Protein AF-A0A1B8TQS5-F1 (afdb_monomer)

Secondary structure (DSSP, 8-state):
--HHHHHHHHHHHHHHHHHHHHHHHHHHHHTS-GGGSEEEE------HHHHT-SEEEEEEES--BSTTHHHHTT-----SHHHHHHHIIIIITSGGGTT--HHHHHHHHHHHHHHHH-SS-EEEEEEESSSEEESSSSPPPHHHHHHHHHH---HHHHHHHH--SEEEEET-GGGHHHHHHHHS-EEEEEPTTS-TTT-EEEEETTS--EEEE--HHHHTTS-HHHHHHHHHHHHHHHHTT-

Mean predicted aligned error: 3.32 Å

Organism: NCBI:txid1774273

Nearest PDB structures (foldseek):
  6iod-assembly2_B  TM=5.566E-01  e=2.937E-04  Mycolicibacterium smegmatis MC2 155
  4nb2-assembly1_B  TM=4.657E-01  e=1.019E+00  Staphylococcus aureus subsp. aureus N315
  5dmh-assembly1_A  TM=3.198E-01  e=4.402E-01  Cupriavidus necator H16
  4kw2-assembly1_A  TM=5.181E-01  e=4.840E+00  Parabacteroides distasonis ATCC 8503
  1v7l-assembly1_B  TM=2.584E-01  e=2.503E+00  Pyrococcus horikoshii OT3

Sequence (242 aa):
MNIQKTNLSLLELYKNKYSKLADLLTEKNKSLEHSDKATNPLLLKIDEKYANADFKIMIFGQETNYWYSEENKGEFHGKVEPIFNLYEDFFLSNDCYSYGGQFWNGISRFVELAEQEIDGKVGLVWNNVIKVGKCGKGAPFASIQEIQFEHFNVIQKEIEILKPDLLVFFSGPNYDGHIKKSFKKLGRKSINGFSERQLCEMELSNLAPAFRTYHPNYLWRNDINKFLEPIIEKIKTLHNNV

Radius of gyration: 17.34 Å; Cα contacts (8 Å, |Δi|>4): 439; chains: 1; bounding box: 43×35×45 Å

Structure (mmCIF, N/CA/C/O backbone):
data_AF-A0A1B8TQS5-F1
#
_entry.id   AF-A0A1B8TQS5-F1
#
loop_
_atom_site.group_PDB
_atom_site.id
_atom_site.type_symbol
_atom_site.label_atom_id
_atom_site.label_alt_id
_atom_site.label_comp_id
_atom_site.label_asym_id
_atom_site.label_entity_id
_atom_site.label_seq_id
_atom_site.pdbx_PDB_ins_code
_atom_site.Cartn_x
_atom_site.Cartn_y
_atom_site.Cartn_z
_atom_site.occupancy
_atom_site.B_iso_or_equiv
_atom_site.auth_seq_id
_atom_site.auth_comp_id
_atom_site.auth_asym_id
_atom_site.auth_atom_id
_atom_site.pdbx_PDB_model_num
ATOM 1 N N . MET A 1 1 ? -19.173 -10.491 0.866 1.00 94.25 1 MET A N 1
ATOM 2 C CA . MET A 1 1 ? -18.866 -9.970 -0.496 1.00 94.25 1 MET A CA 1
ATOM 3 C C . MET A 1 1 ? -18.766 -11.166 -1.451 1.00 94.25 1 MET A C 1
ATOM 5 O O . MET A 1 1 ? -18.356 -12.216 -0.987 1.00 94.25 1 MET A O 1
ATOM 9 N N . ASN A 1 2 ? -19.143 -11.083 -2.737 1.00 97.31 2 ASN A N 1
ATOM 10 C CA . ASN A 1 2 ? -18.974 -12.226 -3.659 1.00 97.31 2 ASN A CA 1
ATOM 11 C C . ASN A 1 2 ? -17.544 -12.250 -4.233 1.00 97.31 2 ASN A C 1
ATOM 13 O O . ASN A 1 2 ? -17.199 -11.383 -5.031 1.00 97.31 2 ASN A O 1
ATOM 17 N N . ILE A 1 3 ? -16.739 -13.243 -3.840 1.00 97.44 3 ILE A N 1
ATOM 18 C CA . ILE A 1 3 ? -15.301 -13.333 -4.164 1.00 97.44 3 ILE A CA 1
ATOM 19 C C . ILE A 1 3 ? -15.052 -13.384 -5.671 1.00 97.44 3 ILE A C 1
ATOM 21 O O . ILE A 1 3 ? -14.249 -12.609 -6.183 1.00 97.44 3 ILE A O 1
ATOM 25 N N . GLN A 1 4 ? -15.754 -14.267 -6.389 1.00 97.25 4 GLN A N 1
ATOM 26 C CA . GLN A 1 4 ? -15.562 -14.447 -7.831 1.00 97.25 4 GLN A CA 1
ATOM 27 C C . GLN A 1 4 ? -15.854 -13.148 -8.582 1.00 97.25 4 GLN A C 1
ATOM 29 O O . GLN A 1 4 ? -15.025 -12.684 -9.359 1.00 97.25 4 GLN A O 1
ATOM 34 N N . LYS A 1 5 ? -16.994 -12.513 -8.290 1.00 98.19 5 LYS A N 1
ATOM 35 C CA . LYS A 1 5 ? -17.375 -11.239 -8.903 1.00 98.19 5 LYS A CA 1
ATOM 36 C C . LYS A 1 5 ? -16.369 -10.131 -8.584 1.00 98.19 5 LYS A C 1
ATOM 38 O O . LYS A 1 5 ? -15.983 -9.399 -9.488 1.00 98.19 5 LYS A O 1
ATOM 43 N N . THR A 1 6 ? -15.927 -10.018 -7.331 1.00 98.44 6 THR A N 1
ATOM 44 C CA . THR A 1 6 ? -14.962 -8.986 -6.924 1.00 98.44 6 THR A CA 1
ATOM 45 C C . THR A 1 6 ? -13.602 -9.179 -7.590 1.00 98.44 6 THR A C 1
ATOM 47 O O . THR A 1 6 ? -13.071 -8.230 -8.166 1.00 98.44 6 THR A O 1
ATOM 50 N N . ASN A 1 7 ? -13.050 -10.396 -7.569 1.00 98.50 7 ASN A N 1
ATOM 51 C CA . ASN A 1 7 ? -11.764 -10.688 -8.204 1.00 98.50 7 ASN A CA 1
ATOM 52 C C . ASN A 1 7 ? -11.829 -10.511 -9.730 1.00 98.50 7 ASN A C 1
ATOM 54 O O . ASN A 1 7 ? -10.864 -10.031 -10.319 1.00 98.50 7 ASN A O 1
ATOM 58 N N . LEU A 1 8 ? -12.971 -10.807 -10.366 1.00 98.38 8 LEU A N 1
ATOM 59 C CA . LEU A 1 8 ? -13.196 -10.479 -11.778 1.00 98.38 8 LEU A CA 1
ATOM 60 C C . LEU A 1 8 ? -13.185 -8.963 -12.018 1.00 98.38 8 LEU A C 1
ATOM 62 O O . LEU A 1 8 ? -12.494 -8.510 -12.924 1.00 98.38 8 LEU A O 1
ATOM 66 N N . SER A 1 9 ? -13.863 -8.169 -11.182 1.00 98.56 9 SER A N 1
ATOM 67 C CA . SER A 1 9 ? -13.842 -6.702 -11.300 1.00 98.56 9 SER A CA 1
ATOM 68 C C . SER A 1 9 ? -12.439 -6.107 -11.122 1.00 98.56 9 SER A C 1
ATOM 70 O O . SER A 1 9 ? -12.074 -5.180 -11.845 1.00 98.56 9 SER A O 1
ATOM 72 N N . LEU A 1 10 ? -11.631 -6.641 -10.198 1.00 98.56 10 LEU A N 1
ATOM 73 C CA . LEU A 1 10 ? -10.225 -6.242 -10.043 1.00 98.56 10 LEU A CA 1
ATOM 74 C C . LEU A 1 10 ? -9.406 -6.605 -11.285 1.00 98.56 10 LEU A C 1
ATOM 76 O O . LEU A 1 10 ? -8.696 -5.761 -11.829 1.00 98.56 10 LEU A O 1
ATOM 80 N N . LEU A 1 11 ? -9.542 -7.836 -11.778 1.00 98.38 11 LEU A N 1
ATOM 81 C CA . LEU A 1 11 ? -8.821 -8.290 -12.962 1.00 98.38 11 LEU A CA 1
ATOM 82 C C . LEU A 1 11 ? -9.174 -7.457 -14.204 1.00 98.38 11 LEU A C 1
ATOM 84 O O . LEU A 1 11 ? -8.281 -7.065 -14.955 1.00 98.38 11 LEU A O 1
ATOM 88 N N . GLU A 1 12 ? -10.454 -7.147 -14.411 1.00 98.31 12 GLU A N 1
ATOM 89 C CA . GLU A 1 12 ? -10.921 -6.286 -15.503 1.00 98.31 12 GLU A CA 1
ATOM 90 C C . GLU A 1 12 ? -10.377 -4.857 -15.386 1.00 98.31 12 GLU A C 1
ATOM 92 O O . GLU A 1 12 ? -9.895 -4.304 -16.381 1.00 98.31 12 GLU A O 1
ATOM 97 N N . LEU A 1 13 ? -10.381 -4.279 -14.176 1.00 98.19 13 LEU A N 1
ATOM 98 C CA . LEU A 1 13 ? -9.764 -2.980 -13.896 1.00 98.19 13 LEU A CA 1
ATOM 99 C C . LEU A 1 13 ? -8.291 -2.970 -14.327 1.00 98.19 13 LEU A C 1
ATOM 101 O O . LEU A 1 13 ? -7.854 -2.041 -15.011 1.00 98.19 13 LEU A O 1
ATOM 105 N N . TYR A 1 14 ? -7.534 -4.006 -13.959 1.00 97.94 14 TYR A N 1
ATOM 106 C CA . TYR A 1 14 ? -6.119 -4.103 -14.305 1.00 97.94 14 TYR A CA 1
ATOM 107 C C . TYR A 1 14 ? -5.911 -4.287 -15.802 1.00 97.94 14 TYR A C 1
ATOM 109 O O . TYR A 1 14 ? -5.153 -3.519 -16.395 1.00 97.94 14 TYR A O 1
ATOM 117 N N . LYS A 1 15 ? -6.631 -5.220 -16.437 1.00 96.88 15 LYS A N 1
ATOM 118 C CA . LYS A 1 15 ? -6.563 -5.458 -17.888 1.00 96.88 15 LYS A CA 1
ATOM 119 C C . LYS A 1 15 ? -6.832 -4.193 -18.698 1.00 96.88 15 LYS A C 1
ATOM 121 O O . LYS A 1 15 ? -6.097 -3.915 -19.642 1.00 96.88 15 LYS A O 1
ATOM 126 N N . ASN A 1 16 ? -7.822 -3.392 -18.296 1.00 96.06 16 ASN A N 1
ATOM 127 C CA . ASN A 1 16 ? -8.160 -2.136 -18.969 1.00 96.06 16 ASN A CA 1
ATOM 128 C C . ASN A 1 16 ? -6.992 -1.132 -18.992 1.00 96.06 16 ASN A C 1
ATOM 130 O O . ASN A 1 16 ? -6.840 -0.379 -19.952 1.00 96.06 16 ASN A O 1
ATOM 134 N N . LYS A 1 17 ? -6.164 -1.118 -17.943 1.00 94.19 17 LYS A N 1
ATOM 135 C CA . LYS A 1 17 ? -5.043 -0.177 -17.795 1.00 94.19 17 LYS A CA 1
ATOM 136 C C . LYS A 1 17 ? -3.698 -0.749 -18.243 1.00 94.19 17 LYS A C 1
ATOM 138 O O . LYS A 1 17 ? -2.763 0.012 -18.485 1.00 94.19 17 LYS A O 1
ATOM 143 N N . TYR A 1 18 ? -3.588 -2.070 -18.369 1.00 92.75 18 TYR A N 1
ATOM 144 C CA . TYR A 1 18 ? -2.295 -2.735 -18.501 1.00 92.75 18 TYR A CA 1
ATOM 145 C C . TYR A 1 18 ? -1.610 -2.531 -19.848 1.00 92.75 18 TYR A C 1
ATOM 147 O O . TYR A 1 18 ? -0.394 -2.414 -19.873 1.00 92.75 18 TYR A O 1
ATOM 155 N N . SER A 1 19 ? -2.355 -2.471 -20.958 1.00 90.50 19 SER A N 1
ATOM 156 C CA . SER A 1 19 ? -1.745 -2.406 -22.298 1.00 90.50 19 SER A CA 1
ATOM 157 C C . SER A 1 19 ? -0.809 -1.202 -22.441 1.00 90.50 19 SER A C 1
ATOM 159 O O . SER A 1 19 ? 0.360 -1.373 -22.775 1.00 90.50 19 SER A O 1
ATOM 161 N N . LYS A 1 20 ? -1.275 0.004 -22.087 1.00 93.38 20 LYS A N 1
ATOM 162 C CA . LYS A 1 20 ? -0.440 1.209 -22.177 1.00 93.38 20 LYS A CA 1
ATOM 163 C C . LYS A 1 20 ? 0.713 1.199 -21.172 1.00 93.38 20 LYS A C 1
ATOM 165 O O . LYS A 1 20 ? 1.806 1.652 -21.501 1.00 93.38 20 LYS A O 1
ATOM 170 N N . LEU A 1 21 ? 0.469 0.691 -19.961 1.00 96.06 21 LEU A N 1
ATOM 171 C CA . LEU A 1 21 ? 1.511 0.523 -18.948 1.00 96.06 21 LEU A CA 1
ATOM 172 C C . LEU A 1 21 ? 2.626 -0.396 -19.464 1.00 96.06 21 LEU A C 1
ATOM 174 O O . LEU A 1 21 ? 3.801 -0.082 -19.290 1.00 96.06 21 LEU A O 1
ATOM 178 N N . ALA A 1 22 ? 2.248 -1.502 -20.106 1.00 95.12 22 ALA A N 1
ATOM 179 C CA . ALA A 1 22 ? 3.179 -2.511 -20.568 1.00 95.12 22 ALA A CA 1
ATOM 180 C C . ALA A 1 22 ? 4.127 -1.966 -21.632 1.00 95.12 22 ALA A C 1
ATOM 182 O O . ALA A 1 22 ? 5.338 -2.069 -21.460 1.00 95.12 22 ALA A O 1
ATOM 183 N N . ASP A 1 23 ? 3.595 -1.294 -22.654 1.00 95.56 23 ASP A N 1
ATOM 184 C CA . ASP A 1 23 ? 4.413 -0.688 -23.708 1.00 95.56 23 ASP A CA 1
ATOM 185 C C . ASP A 1 23 ? 5.459 0.280 -23.129 1.00 95.56 23 ASP A C 1
ATOM 187 O O . ASP A 1 23 ? 6.637 0.241 -23.490 1.00 95.56 23 ASP A O 1
ATOM 191 N N . LEU A 1 24 ? 5.032 1.136 -22.195 1.00 97.75 24 LEU A N 1
ATOM 192 C CA . LEU A 1 24 ? 5.881 2.173 -21.613 1.00 97.75 24 LEU A CA 1
ATOM 193 C C . LEU A 1 24 ? 6.954 1.606 -20.683 1.00 97.75 24 LEU A C 1
ATOM 195 O O . LEU A 1 24 ? 8.102 2.039 -20.760 1.00 97.75 24 LEU A O 1
ATOM 199 N N . LEU A 1 25 ? 6.610 0.652 -19.812 1.00 97.62 25 LEU A N 1
ATOM 200 C CA . LEU A 1 25 ? 7.579 0.050 -18.891 1.00 97.62 25 LEU A CA 1
ATOM 201 C C . LEU A 1 25 ? 8.547 -0.890 -19.610 1.00 97.62 25 LEU A C 1
ATOM 203 O O . LEU A 1 25 ? 9.734 -0.892 -19.286 1.00 97.62 25 LEU A O 1
ATOM 207 N N . THR A 1 26 ? 8.075 -1.647 -20.605 1.00 96.56 26 THR A N 1
ATOM 208 C CA . THR A 1 26 ? 8.944 -2.491 -21.432 1.00 96.56 26 THR A CA 1
ATOM 209 C C . THR A 1 26 ? 9.965 -1.651 -22.181 1.00 96.56 26 THR A C 1
ATOM 211 O O . THR A 1 26 ? 11.137 -2.015 -22.198 1.00 96.56 26 THR A O 1
ATOM 214 N N . GLU A 1 27 ? 9.558 -0.523 -22.770 1.00 97.25 27 GLU A N 1
ATOM 215 C CA . GLU A 1 27 ? 10.517 0.393 -23.383 1.00 97.25 27 GLU A CA 1
ATOM 216 C C . GLU A 1 27 ? 11.450 0.990 -22.322 1.00 97.25 27 GLU A C 1
ATOM 218 O O . GLU A 1 27 ? 12.662 0.816 -22.404 1.00 97.25 27 GLU A O 1
ATOM 223 N N . LYS A 1 28 ? 10.905 1.557 -21.239 1.00 97.25 28 LYS A N 1
ATOM 224 C CA . LYS A 1 28 ? 11.714 2.162 -20.174 1.00 97.25 28 LYS A CA 1
ATOM 225 C C . LYS A 1 28 ? 12.805 1.229 -19.635 1.00 97.25 28 LYS A C 1
ATOM 227 O O . LYS A 1 28 ? 13.915 1.685 -19.381 1.00 97.25 28 LYS A O 1
ATOM 232 N N . ASN A 1 29 ? 12.517 -0.061 -19.483 1.00 97.50 29 ASN A N 1
ATOM 233 C CA . ASN A 1 29 ? 13.470 -1.038 -18.963 1.00 97.50 29 ASN A CA 1
ATOM 234 C C . ASN A 1 29 ? 14.648 -1.332 -19.902 1.00 97.50 29 ASN A C 1
ATOM 236 O O . ASN A 1 29 ? 15.687 -1.775 -19.415 1.00 97.50 29 ASN A O 1
ATOM 240 N N . LYS A 1 30 ? 14.547 -1.070 -21.213 1.00 96.94 30 LYS A N 1
ATOM 241 C CA . LYS A 1 30 ? 15.662 -1.292 -22.155 1.00 96.94 30 LYS A CA 1
ATOM 242 C C . LYS A 1 30 ? 16.848 -0.370 -21.891 1.00 96.94 30 LYS A C 1
ATOM 244 O O . LYS A 1 30 ? 17.974 -0.731 -22.214 1.00 96.94 30 LYS A O 1
ATOM 249 N N . SER A 1 31 ? 16.599 0.807 -21.316 1.00 96.00 31 SER A N 1
ATOM 250 C CA . SER A 1 31 ? 17.630 1.810 -21.042 1.00 96.00 31 SER A CA 1
ATOM 251 C C . SER A 1 31 ? 18.178 1.755 -19.612 1.00 96.00 31 SER A C 1
ATOM 253 O O . SER A 1 31 ? 18.863 2.692 -19.205 1.00 96.00 31 SER A O 1
ATOM 255 N N . LEU A 1 32 ? 17.795 0.758 -18.808 1.00 97.00 32 LEU A N 1
ATOM 256 C CA . LEU A 1 32 ? 18.096 0.708 -17.377 1.00 97.00 32 LEU A CA 1
ATOM 257 C C . LEU A 1 32 ? 18.908 -0.533 -17.019 1.00 97.00 32 LEU A C 1
ATOM 259 O O . LEU A 1 32 ? 18.634 -1.638 -17.494 1.00 97.00 32 LEU A O 1
ATOM 263 N N . GLU A 1 33 ? 19.849 -0.347 -16.097 1.00 96.62 33 GLU A N 1
ATOM 264 C CA . GLU A 1 33 ? 20.488 -1.452 -15.394 1.00 96.62 33 GLU A CA 1
ATOM 265 C C . GLU A 1 33 ? 19.444 -2.266 -14.637 1.00 96.62 33 GLU A C 1
ATOM 267 O O . GLU A 1 33 ? 18.462 -1.714 -14.132 1.00 96.62 33 GLU A O 1
ATOM 272 N N . HIS A 1 34 ? 19.665 -3.580 -14.529 1.00 95.62 34 HIS A N 1
ATOM 273 C CA . HIS A 1 34 ? 18.670 -4.486 -13.954 1.00 95.62 34 HIS A CA 1
ATOM 274 C C . HIS A 1 34 ? 18.175 -4.003 -12.587 1.00 95.62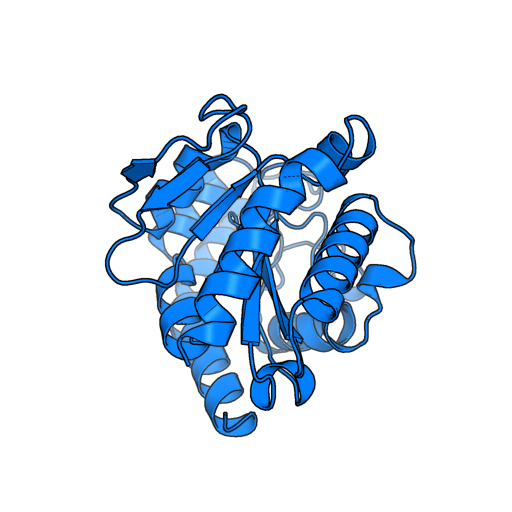 34 HIS A C 1
ATOM 276 O O . HIS A 1 34 ? 16.969 -3.966 -12.385 1.00 95.62 34 HIS A O 1
ATOM 282 N N . SER A 1 35 ? 19.067 -3.524 -11.710 1.00 96.12 35 SER A N 1
ATOM 283 C CA . SER A 1 35 ? 18.708 -3.059 -10.363 1.00 96.12 35 SER A CA 1
ATOM 284 C C . SER A 1 35 ? 17.706 -1.901 -10.310 1.00 96.12 35 SER A C 1
ATOM 286 O O . SER A 1 35 ? 17.088 -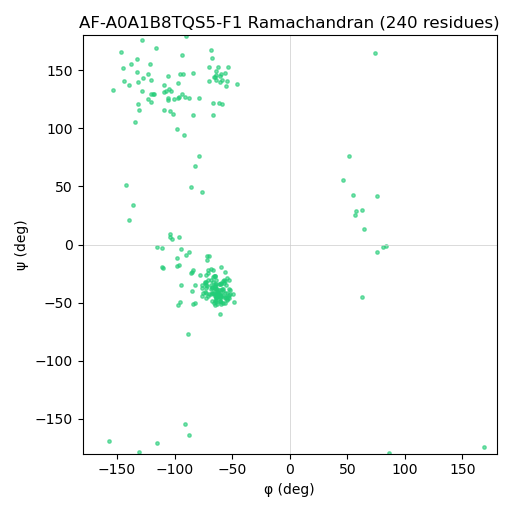1.663 -9.271 1.00 96.12 35 SER A O 1
ATOM 288 N N . ASP A 1 36 ? 17.556 -1.168 -11.412 1.00 96.94 36 ASP A N 1
ATOM 289 C CA . ASP A 1 36 ? 16.675 -0.008 -11.513 1.00 96.94 36 ASP A CA 1
ATOM 290 C C . ASP A 1 36 ? 15.516 -0.195 -12.493 1.00 96.94 36 ASP A C 1
ATOM 292 O O . ASP A 1 36 ? 14.652 0.682 -12.594 1.00 96.94 36 ASP A O 1
ATOM 296 N N . LYS A 1 37 ? 15.455 -1.344 -13.174 1.00 97.88 37 LYS A N 1
ATOM 297 C CA . LYS A 1 37 ? 14.314 -1.707 -14.011 1.00 97.88 37 LYS A CA 1
ATOM 298 C C . LYS A 1 37 ? 13.035 -1.753 -13.184 1.00 97.88 37 LYS A C 1
ATOM 300 O O . LYS A 1 37 ? 13.033 -2.212 -12.043 1.00 97.88 37 LYS A O 1
ATOM 305 N N . ALA A 1 38 ? 11.945 -1.291 -13.784 1.00 97.62 38 ALA A N 1
ATOM 306 C CA . ALA A 1 38 ? 10.610 -1.376 -13.219 1.00 97.62 38 ALA A CA 1
ATOM 307 C C . ALA A 1 38 ? 10.213 -2.838 -12.992 1.00 97.62 38 ALA A C 1
ATOM 309 O O . ALA A 1 38 ? 10.465 -3.686 -13.857 1.00 97.62 38 ALA A O 1
ATOM 310 N N . THR A 1 39 ? 9.551 -3.101 -11.864 1.00 97.00 39 THR A N 1
ATOM 311 C CA . THR A 1 39 ? 8.937 -4.406 -11.591 1.00 97.00 39 THR A CA 1
ATOM 312 C C . THR A 1 39 ? 7.503 -4.467 -12.087 1.00 97.00 39 THR A C 1
ATOM 314 O O . THR A 1 39 ? 6.934 -3.501 -12.590 1.00 97.00 39 THR A O 1
ATOM 317 N N . ASN A 1 40 ? 6.881 -5.622 -11.896 1.00 96.31 40 ASN A N 1
ATOM 318 C CA . ASN A 1 40 ? 5.448 -5.790 -12.074 1.00 96.31 40 ASN A CA 1
ATOM 319 C C . ASN A 1 40 ? 4.658 -4.936 -11.064 1.00 96.31 40 ASN A C 1
ATOM 321 O O . ASN A 1 40 ? 5.127 -4.760 -9.933 1.00 96.31 40 ASN A O 1
ATOM 325 N N . PRO A 1 41 ? 3.484 -4.395 -11.441 1.00 97.12 41 PRO A N 1
ATOM 326 C CA . PRO A 1 41 ? 2.606 -3.720 -10.497 1.00 97.12 41 PRO A CA 1
ATOM 327 C C . PRO A 1 41 ? 2.054 -4.710 -9.461 1.00 97.12 41 PRO A C 1
ATOM 329 O O . PRO A 1 41 ? 1.714 -5.840 -9.799 1.00 97.12 41 PRO A O 1
ATOM 332 N N . LEU A 1 42 ? 1.891 -4.276 -8.212 1.00 98.00 42 LEU A N 1
ATOM 333 C CA . LEU A 1 42 ? 1.147 -5.028 -7.201 1.00 98.00 42 LEU A CA 1
ATOM 334 C C . LEU A 1 42 ? -0.336 -5.078 -7.596 1.00 98.00 42 LEU A C 1
ATOM 336 O O . LEU A 1 42 ? -1.010 -4.050 -7.552 1.00 98.00 42 LEU A O 1
ATOM 340 N N . LEU A 1 43 ? -0.856 -6.244 -7.968 1.00 98.19 43 LEU A N 1
ATOM 341 C CA . LEU A 1 43 ? -2.265 -6.446 -8.327 1.00 98.19 43 LEU A CA 1
ATOM 342 C C . LEU A 1 43 ? -2.971 -7.172 -7.182 1.00 98.19 43 LEU A C 1
ATOM 344 O O . LEU A 1 43 ? -2.415 -8.121 -6.654 1.00 98.19 43 LEU A O 1
ATOM 348 N N . LEU A 1 44 ? -4.152 -6.717 -6.769 1.00 98.44 44 LEU A N 1
ATOM 349 C CA . LEU A 1 44 ? -4.817 -7.220 -5.565 1.00 98.44 44 LEU A CA 1
ATOM 350 C C . LEU A 1 44 ? -5.774 -8.363 -5.880 1.00 98.44 44 LEU A C 1
ATOM 352 O O . LEU A 1 44 ? -6.463 -8.330 -6.896 1.00 98.44 44 LEU A O 1
ATOM 356 N N . LYS A 1 45 ? -5.902 -9.300 -4.944 1.00 97.94 45 LYS A N 1
ATOM 357 C CA . LYS A 1 45 ? -6.920 -10.353 -4.942 1.00 97.94 45 LYS A CA 1
ATOM 358 C C . LYS A 1 45 ? -7.466 -10.514 -3.524 1.00 97.94 45 LYS A C 1
ATOM 360 O O . LYS A 1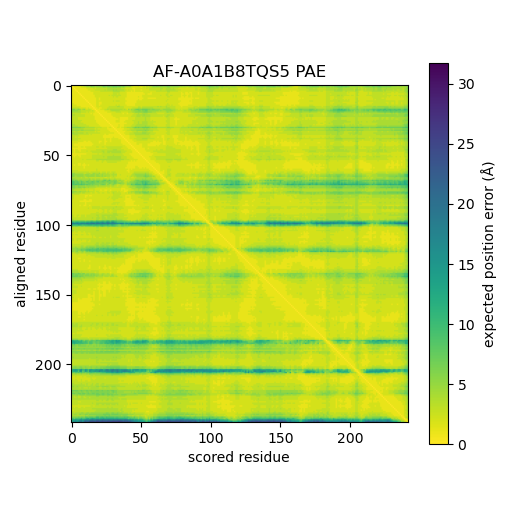 45 ? -6.786 -10.164 -2.563 1.00 97.94 45 LYS A O 1
ATOM 365 N N . ILE A 1 46 ? -8.685 -11.023 -3.387 1.00 98.38 46 ILE A N 1
ATOM 366 C CA . ILE A 1 46 ? -9.278 -11.333 -2.080 1.00 98.38 46 ILE A CA 1
ATOM 367 C C . ILE A 1 46 ? -9.659 -12.805 -1.956 1.00 98.38 46 ILE A C 1
ATOM 369 O O . ILE A 1 46 ? -9.943 -13.470 -2.958 1.00 98.38 46 ILE A O 1
ATOM 373 N N . ASP A 1 47 ? -9.716 -13.268 -0.711 1.00 97.44 47 ASP A N 1
ATOM 374 C CA . ASP A 1 47 ? -10.161 -14.593 -0.295 1.00 97.44 47 ASP A CA 1
ATOM 375 C C . ASP A 1 47 ? -11.439 -14.516 0.568 1.00 97.44 47 ASP A C 1
ATOM 377 O O . ASP A 1 47 ? -12.085 -13.469 0.704 1.00 97.44 47 ASP A O 1
ATOM 381 N N . GLU A 1 48 ? -11.815 -15.649 1.164 1.00 97.12 48 GLU A N 1
ATOM 382 C CA . GLU A 1 48 ? -12.949 -15.738 2.084 1.00 97.12 48 GLU A CA 1
ATOM 383 C C . GLU A 1 48 ? -12.760 -14.922 3.361 1.00 97.12 48 GLU A C 1
ATOM 385 O O . GLU A 1 48 ? -13.747 -14.374 3.860 1.00 97.12 48 GLU A O 1
ATOM 390 N N . LYS A 1 49 ? -11.527 -14.799 3.875 1.00 96.69 49 LYS A N 1
ATOM 391 C CA . LYS A 1 49 ? -11.252 -14.037 5.100 1.00 96.69 49 LYS A CA 1
ATOM 392 C C . LYS A 1 49 ? -11.651 -12.582 4.909 1.00 96.69 49 LYS A C 1
ATOM 394 O O . LYS A 1 49 ? -12.411 -12.055 5.712 1.00 96.69 49 LYS A O 1
ATOM 399 N N . TYR A 1 50 ? -11.228 -11.954 3.810 1.00 98.19 50 TYR A N 1
ATOM 400 C CA . TYR A 1 50 ? -11.627 -10.575 3.518 1.00 98.19 50 TYR A CA 1
ATOM 401 C C . TYR A 1 50 ? -13.110 -10.461 3.144 1.00 98.19 50 TYR A C 1
ATOM 403 O O . TYR A 1 50 ? -13.812 -9.548 3.585 1.00 98.19 50 TYR A O 1
ATOM 411 N N . ALA A 1 51 ? -13.619 -11.385 2.324 1.00 98.00 51 ALA A N 1
ATOM 412 C CA . ALA A 1 51 ? -14.980 -11.294 1.805 1.00 98.00 51 ALA A CA 1
ATOM 413 C C . ALA A 1 51 ? -16.065 -11.438 2.883 1.00 98.00 51 ALA A C 1
ATOM 415 O O . ALA A 1 51 ? -17.130 -10.816 2.744 1.00 98.00 51 ALA A O 1
ATOM 416 N N . ASN A 1 52 ? -15.785 -12.238 3.914 1.00 97.25 52 ASN A N 1
ATOM 417 C CA . ASN A 1 52 ? -16.685 -12.553 5.022 1.00 97.25 52 ASN A CA 1
ATOM 418 C C . ASN A 1 52 ? -16.334 -11.803 6.316 1.00 97.25 52 ASN A C 1
ATOM 420 O O . ASN A 1 52 ? -16.938 -12.090 7.343 1.00 97.25 52 ASN A O 1
ATOM 424 N N . ALA A 1 53 ? -15.368 -10.881 6.281 1.00 97.19 53 ALA A N 1
ATOM 425 C CA . ALA A 1 53 ? -15.004 -10.079 7.441 1.00 97.19 53 ALA A CA 1
ATOM 426 C C . ALA A 1 53 ? -16.086 -9.065 7.816 1.00 97.19 53 ALA A C 1
ATOM 428 O O . ALA A 1 53 ? -16.648 -8.385 6.942 1.00 97.19 53 ALA A O 1
ATOM 429 N N . ASP A 1 54 ? -16.278 -8.924 9.125 1.00 95.50 54 ASP A N 1
ATOM 430 C CA . ASP A 1 54 ? -17.145 -7.932 9.757 1.00 95.50 54 ASP A CA 1
ATOM 431 C C . ASP A 1 54 ? -16.513 -6.538 9.691 1.00 95.50 54 ASP A C 1
ATOM 433 O O . ASP A 1 54 ? -17.216 -5.551 9.494 1.00 95.50 54 ASP A O 1
ATOM 437 N N . PHE A 1 55 ? -15.178 -6.468 9.750 1.00 97.25 55 PHE A N 1
ATOM 438 C CA . PHE A 1 55 ? -14.418 -5.230 9.591 1.00 97.25 55 PHE A CA 1
ATOM 439 C C . PHE A 1 55 ? -13.264 -5.412 8.600 1.00 97.25 55 PHE A C 1
ATOM 441 O O . PHE A 1 55 ? -12.383 -6.255 8.786 1.00 97.25 55 PHE A O 1
ATOM 448 N N . LYS A 1 56 ? -13.252 -4.627 7.523 1.00 98.06 56 LYS A N 1
ATOM 449 C CA . LYS A 1 56 ? -12.292 -4.736 6.418 1.00 98.06 56 LYS A CA 1
ATOM 450 C C . LYS A 1 56 ? -11.272 -3.614 6.470 1.00 98.06 56 LYS A C 1
ATOM 452 O O . LYS A 1 56 ? -11.612 -2.436 6.411 1.00 98.06 56 LYS A O 1
ATOM 457 N N . ILE A 1 57 ? -9.997 -3.971 6.467 1.00 98.50 57 ILE A N 1
ATOM 458 C CA . ILE A 1 57 ? -8.891 -3.021 6.515 1.00 98.50 57 ILE A CA 1
ATOM 459 C C . ILE A 1 57 ? -8.058 -3.158 5.245 1.00 98.50 57 ILE A C 1
ATOM 461 O O . ILE A 1 57 ? -7.641 -4.255 4.869 1.00 98.50 57 ILE A O 1
ATOM 465 N N . MET A 1 58 ? -7.789 -2.032 4.585 1.00 98.75 58 MET A N 1
ATOM 466 C CA . MET A 1 58 ? -6.782 -1.956 3.531 1.00 98.75 58 MET A CA 1
ATOM 467 C C . MET A 1 58 ? -5.536 -1.264 4.072 1.00 98.75 58 MET A C 1
ATOM 469 O O . MET A 1 58 ? -5.558 -0.075 4.400 1.00 98.75 58 MET A O 1
ATOM 473 N N . ILE A 1 59 ? -4.438 -2.008 4.147 1.00 98.69 59 ILE A N 1
ATOM 474 C CA . ILE A 1 59 ? -3.144 -1.469 4.564 1.00 98.69 59 ILE A CA 1
ATOM 475 C C . ILE A 1 59 ? -2.311 -1.084 3.346 1.00 98.69 59 ILE A C 1
ATOM 477 O O . ILE A 1 59 ? -2.369 -1.743 2.310 1.00 98.69 59 ILE A O 1
ATOM 481 N N . PHE A 1 60 ? -1.501 -0.040 3.478 1.00 98.69 60 PHE A N 1
ATOM 482 C CA . PHE A 1 60 ? -0.581 0.408 2.441 1.00 98.69 60 PHE A CA 1
ATOM 483 C C . PHE A 1 60 ? 0.858 0.381 2.940 1.00 98.69 60 PHE A C 1
ATOM 485 O O . PHE A 1 60 ? 1.191 1.053 3.918 1.00 98.69 60 PHE A O 1
ATOM 492 N N . GLY A 1 61 ? 1.716 -0.354 2.236 1.00 97.75 61 GLY A N 1
ATOM 493 C CA . GLY A 1 61 ? 3.162 -0.171 2.292 1.00 97.75 61 GLY A CA 1
ATOM 494 C C . GLY A 1 61 ? 3.642 0.889 1.292 1.00 97.75 61 GLY A C 1
ATOM 495 O O . GLY A 1 61 ? 2.868 1.702 0.778 1.00 97.75 61 GLY A O 1
ATOM 496 N N . GLN A 1 62 ? 4.945 0.887 1.028 1.00 97.44 62 GLN A N 1
ATOM 497 C CA . GLN A 1 62 ? 5.611 1.856 0.154 1.00 97.44 62 GLN A CA 1
ATOM 498 C C . GLN A 1 62 ? 5.611 1.394 -1.312 1.00 97.44 62 GLN A C 1
ATOM 500 O O . GLN A 1 62 ? 4.776 1.847 -2.098 1.00 97.44 62 GLN A O 1
ATOM 505 N N . GLU A 1 63 ? 6.493 0.454 -1.644 1.00 96.81 63 GLU A N 1
ATOM 506 C CA . GLU A 1 63 ? 6.613 -0.234 -2.929 1.00 96.81 63 GLU A CA 1
ATOM 507 C C . GLU A 1 63 ? 7.089 -1.674 -2.706 1.00 96.81 63 GLU A C 1
ATOM 509 O O . GLU A 1 63 ? 7.591 -2.028 -1.637 1.00 96.81 63 GLU A O 1
ATOM 514 N N . THR A 1 64 ? 6.962 -2.514 -3.730 1.00 93.50 64 THR A N 1
ATOM 515 C CA . THR A 1 64 ? 7.606 -3.831 -3.768 1.00 93.50 64 THR A CA 1
ATOM 516 C C . THR A 1 64 ? 9.050 -3.723 -4.258 1.00 93.50 64 THR A C 1
ATOM 518 O O . THR A 1 64 ? 9.342 -2.940 -5.158 1.00 93.50 64 THR A O 1
ATOM 521 N N . ASN A 1 65 ? 9.930 -4.590 -3.759 1.00 91.75 65 ASN A N 1
ATOM 522 C CA . ASN A 1 65 ? 11.263 -4.804 -4.326 1.00 91.75 65 ASN A CA 1
ATOM 523 C C . ASN A 1 65 ? 11.263 -6.170 -5.026 1.00 91.75 65 ASN A C 1
ATOM 525 O O . ASN A 1 65 ? 10.829 -7.141 -4.412 1.00 91.75 65 ASN A O 1
ATOM 529 N N . TYR A 1 66 ? 11.753 -6.258 -6.267 1.00 92.00 66 TYR A N 1
ATOM 530 C CA . TYR A 1 66 ? 11.845 -7.527 -7.018 1.00 92.00 66 TYR A CA 1
ATOM 531 C C . TYR A 1 66 ? 10.514 -8.306 -7.157 1.00 92.00 66 TYR A C 1
ATOM 533 O O . TYR A 1 66 ? 10.480 -9.523 -6.997 1.00 92.00 66 TYR A O 1
ATOM 541 N N . TRP A 1 67 ? 9.398 -7.628 -7.447 1.00 94.38 67 TRP A N 1
ATOM 542 C CA . TRP A 1 67 ? 8.084 -8.283 -7.542 1.00 94.38 67 TRP A CA 1
ATOM 543 C C . TRP A 1 67 ? 8.000 -9.257 -8.729 1.00 94.38 67 TRP A C 1
ATOM 545 O O . TRP A 1 67 ? 8.148 -8.820 -9.874 1.00 94.38 67 TRP A O 1
ATOM 555 N N . TYR A 1 68 ? 7.705 -10.536 -8.440 1.00 92.88 68 TYR A N 1
ATOM 556 C CA . TYR A 1 68 ? 7.766 -11.697 -9.354 1.00 92.88 68 TYR A CA 1
ATOM 557 C C . TYR A 1 68 ? 9.195 -12.209 -9.641 1.00 92.88 68 TYR A C 1
ATOM 559 O O . TYR A 1 68 ? 9.562 -12.532 -10.767 1.00 92.88 68 TYR A O 1
ATOM 567 N N . SER A 1 69 ? 10.040 -12.270 -8.607 1.00 87.25 69 SER A N 1
ATOM 568 C CA . SER A 1 69 ? 11.464 -12.626 -8.715 1.00 87.25 69 SER A CA 1
ATOM 569 C C . SER A 1 69 ? 11.755 -14.027 -9.247 1.00 87.25 69 SER A C 1
ATOM 571 O O . SER A 1 69 ? 12.759 -14.198 -9.940 1.00 87.25 69 SER A O 1
ATOM 573 N N . GLU A 1 70 ? 10.913 -15.009 -8.932 1.00 84.56 70 GLU A N 1
ATOM 574 C CA . GLU A 1 70 ? 11.183 -16.424 -9.213 1.00 84.56 70 GLU A CA 1
ATOM 575 C C . GLU A 1 70 ? 11.261 -16.729 -10.710 1.00 84.56 70 GLU A C 1
ATOM 577 O O . GLU A 1 70 ? 12.123 -17.492 -11.142 1.00 84.56 70 GLU A O 1
ATOM 582 N N . GLU A 1 71 ? 10.419 -16.081 -11.517 1.00 84.69 71 GLU A N 1
ATOM 583 C CA . GLU A 1 71 ? 10.364 -16.341 -12.956 1.00 84.69 71 GLU A CA 1
ATOM 584 C C . GLU A 1 71 ? 11.224 -15.382 -13.781 1.00 84.69 71 GLU A C 1
ATOM 586 O O . GLU A 1 71 ? 11.790 -15.776 -14.801 1.00 84.69 71 GLU A O 1
ATOM 591 N N . ASN A 1 72 ? 11.342 -14.116 -13.370 1.00 86.19 72 ASN A N 1
ATOM 592 C CA . ASN A 1 72 ? 11.976 -13.100 -14.213 1.00 86.19 72 ASN A CA 1
ATOM 593 C C . ASN A 1 72 ? 12.889 -12.124 -13.466 1.00 86.19 72 ASN A C 1
ATOM 595 O O . ASN A 1 72 ? 13.167 -11.023 -13.952 1.00 86.19 72 ASN A O 1
ATOM 599 N N . LYS A 1 73 ? 13.364 -12.519 -12.278 1.00 90.56 73 LYS A N 1
ATOM 600 C CA . LYS A 1 73 ? 14.223 -11.687 -11.420 1.00 90.56 73 LYS A CA 1
ATOM 601 C C . LYS A 1 73 ? 13.574 -10.338 -11.068 1.00 90.56 73 LYS A C 1
ATOM 603 O O . LYS A 1 73 ? 14.260 -9.364 -10.779 1.00 90.56 73 LYS A O 1
ATOM 608 N N . GLY A 1 74 ? 12.243 -10.285 -11.090 1.00 90.75 74 GLY A N 1
ATOM 609 C CA . GLY A 1 74 ? 11.438 -9.132 -10.720 1.00 90.75 74 GLY A CA 1
ATOM 610 C C . GLY A 1 74 ? 11.269 -8.116 -11.842 1.00 90.75 74 GLY A C 1
ATOM 611 O O . GLY A 1 74 ? 10.584 -7.119 -11.636 1.00 90.75 74 GLY A O 1
ATOM 612 N N . GLU A 1 75 ? 11.874 -8.334 -13.014 1.00 95.00 75 GLU A N 1
ATOM 613 C CA . GLU A 1 75 ? 11.727 -7.432 -14.155 1.00 95.00 75 GLU A CA 1
ATOM 614 C C . GLU A 1 75 ? 10.262 -7.373 -14.611 1.00 95.00 75 GLU A C 1
ATOM 616 O O . GLU A 1 75 ? 9.474 -8.293 -14.401 1.00 95.00 75 GLU A O 1
ATOM 621 N N . PHE A 1 76 ? 9.836 -6.269 -15.212 1.00 95.69 76 PHE A N 1
ATOM 622 C CA . PHE A 1 76 ? 8.471 -6.161 -15.712 1.00 95.69 76 PHE A CA 1
ATOM 623 C C . PHE A 1 76 ? 8.155 -7.259 -16.756 1.00 95.69 76 PHE A C 1
ATOM 625 O O . PHE A 1 76 ? 8.804 -7.351 -17.796 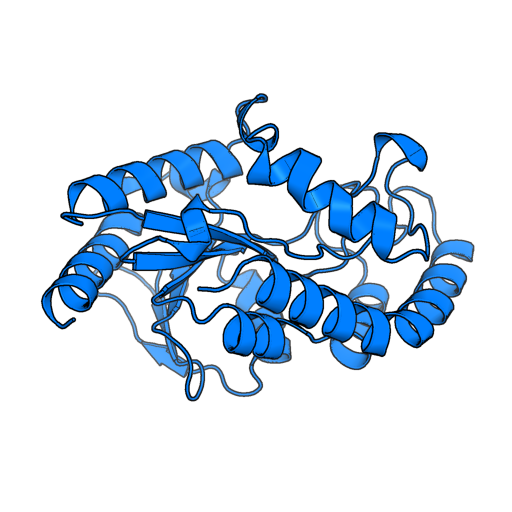1.00 95.69 76 PHE A O 1
ATOM 632 N N . HIS A 1 77 ? 7.145 -8.089 -16.476 1.00 92.56 77 HIS A N 1
ATOM 633 C CA . HIS A 1 77 ? 6.755 -9.265 -17.263 1.00 92.56 77 HIS A CA 1
ATOM 634 C C . HIS A 1 77 ? 5.802 -8.939 -18.422 1.00 92.56 77 HIS A C 1
ATOM 636 O O . HIS A 1 77 ? 5.703 -9.698 -19.383 1.00 92.56 77 HIS A O 1
ATOM 642 N N . GLY A 1 78 ? 5.041 -7.846 -18.329 1.00 90.88 78 GLY A N 1
ATOM 643 C CA . GLY A 1 78 ? 4.087 -7.442 -19.370 1.00 90.88 78 GLY A CA 1
ATOM 644 C C . GLY A 1 78 ? 2.778 -8.235 -19.436 1.00 90.88 78 GLY A C 1
ATOM 645 O O . GLY A 1 78 ? 1.868 -7.814 -20.146 1.00 90.88 78 GLY A O 1
ATOM 646 N N . LYS A 1 79 ? 2.614 -9.315 -18.662 1.00 92.94 79 LYS A N 1
ATOM 647 C CA . LYS A 1 79 ? 1.350 -10.074 -18.572 1.00 92.94 79 LYS A CA 1
ATOM 648 C C . LYS A 1 79 ? 0.625 -9.795 -17.258 1.00 92.94 79 LYS A C 1
ATOM 650 O O . LYS A 1 79 ? 1.278 -9.628 -16.234 1.00 92.94 79 LYS A O 1
ATOM 655 N N . VAL A 1 80 ? -0.708 -9.765 -17.284 1.00 95.69 80 VAL A N 1
ATOM 656 C CA . VAL A 1 80 ? -1.536 -9.454 -16.104 1.00 95.69 80 VAL A CA 1
ATOM 657 C C . VAL A 1 80 ? -1.728 -10.684 -15.230 1.00 95.69 80 VAL A C 1
ATOM 659 O O . VAL A 1 80 ? -1.517 -10.624 -14.027 1.00 95.69 80 VAL A O 1
ATOM 662 N N . GLU A 1 81 ? -2.137 -11.799 -15.830 1.00 95.25 81 GLU A N 1
ATOM 663 C CA . GLU A 1 81 ? -2.631 -12.979 -15.120 1.00 95.25 81 GLU A CA 1
ATOM 664 C C . GLU A 1 81 ? -1.602 -13.597 -14.167 1.00 95.25 81 GLU A C 1
ATOM 666 O O . GLU A 1 81 ? -1.965 -13.839 -13.017 1.00 95.25 81 GLU A O 1
ATOM 671 N N . PRO A 1 82 ? -0.326 -13.790 -14.555 1.00 94.81 82 PRO A N 1
ATOM 672 C CA . PRO A 1 82 ? 0.657 -14.347 -13.629 1.00 94.81 82 PRO A CA 1
ATOM 673 C C . PRO A 1 82 ? 0.925 -13.411 -12.444 1.00 94.81 82 PRO A C 1
ATOM 675 O O . PRO A 1 82 ? 1.057 -13.851 -11.310 1.00 94.81 82 PRO A O 1
ATOM 678 N N . ILE A 1 83 ? 0.902 -12.098 -12.688 1.00 95.81 83 ILE A N 1
ATOM 679 C CA . ILE A 1 83 ? 1.112 -11.078 -11.653 1.00 95.81 83 ILE A CA 1
ATOM 680 C C . ILE A 1 83 ? -0.104 -10.958 -10.729 1.00 95.81 83 ILE A C 1
ATOM 682 O O . ILE A 1 83 ? 0.038 -10.678 -9.542 1.00 95.81 83 ILE A O 1
ATOM 686 N N . PHE A 1 84 ? -1.304 -11.181 -11.260 1.00 96.88 84 PHE A N 1
ATOM 687 C CA . PHE A 1 84 ? -2.534 -11.224 -10.479 1.00 96.88 84 PHE A CA 1
ATOM 688 C C . PHE A 1 84 ? -2.576 -12.452 -9.561 1.00 96.88 84 PHE A C 1
ATOM 690 O O . PHE A 1 84 ? -3.002 -12.340 -8.414 1.00 96.88 84 PHE A O 1
ATOM 697 N N . ASN A 1 85 ? -2.091 -13.602 -10.040 1.00 96.06 85 ASN A N 1
ATOM 698 C CA . ASN A 1 85 ? -2.002 -14.827 -9.243 1.00 96.06 85 ASN A CA 1
ATOM 699 C C . ASN A 1 85 ? -0.892 -14.763 -8.186 1.00 96.06 85 ASN A C 1
ATOM 701 O O . ASN A 1 85 ? -1.108 -15.237 -7.078 1.00 96.06 85 ASN A O 1
ATOM 705 N N . LEU A 1 86 ? 0.217 -14.066 -8.457 1.00 96.06 86 LEU A N 1
ATOM 706 C CA . LEU A 1 86 ? 1.297 -13.866 -7.482 1.00 96.06 86 LEU A CA 1
ATOM 707 C C . LEU A 1 86 ? 0.807 -13.293 -6.139 1.00 96.06 86 LEU A C 1
ATOM 709 O O . LEU A 1 86 ? 1.381 -13.571 -5.090 1.00 96.06 86 LEU A O 1
ATOM 713 N N . TYR A 1 87 ? -0.255 -12.485 -6.144 1.00 97.56 87 TYR A N 1
ATOM 714 C CA . TYR A 1 87 ? -0.824 -11.954 -4.906 1.00 97.56 87 TYR A CA 1
ATOM 715 C C . TYR A 1 87 ? -1.422 -13.045 -4.009 1.00 97.56 87 TYR A C 1
ATOM 717 O O . TYR A 1 87 ? -1.334 -12.959 -2.784 1.00 97.56 87 TYR A O 1
ATOM 725 N N . GLU A 1 88 ? -2.024 -14.070 -4.613 1.00 96.06 88 GLU A N 1
ATOM 726 C CA . GLU A 1 88 ? -2.514 -15.242 -3.892 1.00 96.06 88 GLU A CA 1
ATOM 727 C C . GLU A 1 88 ? -1.352 -16.019 -3.285 1.00 96.06 88 GLU A C 1
ATOM 729 O O . GLU A 1 88 ? -1.348 -16.260 -2.078 1.00 96.06 88 GLU A O 1
ATOM 734 N N . ASP A 1 89 ? -0.345 -16.307 -4.109 1.00 95.00 89 ASP A N 1
ATOM 735 C CA . ASP A 1 89 ? 0.819 -17.102 -3.724 1.00 95.00 89 ASP A CA 1
ATOM 736 C C . ASP A 1 89 ? 1.652 -16.434 -2.630 1.00 95.00 89 ASP A C 1
ATOM 738 O O . ASP A 1 89 ? 2.234 -17.129 -1.804 1.00 95.00 89 ASP A O 1
ATOM 742 N N . PHE A 1 90 ? 1.681 -15.099 -2.587 1.00 95.31 90 PHE A N 1
ATOM 743 C CA . PHE A 1 90 ? 2.481 -14.352 -1.621 1.00 95.31 90 PHE A CA 1
ATOM 744 C C . PHE A 1 90 ? 1.697 -13.890 -0.386 1.00 95.31 90 PHE A C 1
ATOM 746 O O . PHE A 1 90 ? 2.135 -14.102 0.743 1.00 95.31 90 PHE A O 1
ATOM 753 N N . PHE A 1 91 ? 0.560 -13.208 -0.569 1.00 96.94 91 PHE A N 1
ATOM 754 C CA . PHE A 1 91 ? -0.164 -12.578 0.541 1.00 96.94 91 PHE A CA 1
ATOM 755 C C . PHE A 1 91 ? -1.278 -13.475 1.089 1.00 96.94 91 PHE A C 1
ATOM 757 O O . PHE A 1 91 ? -1.336 -13.698 2.296 1.00 96.94 91 PHE A O 1
ATOM 764 N N . LEU A 1 92 ? -2.146 -14.025 0.229 1.00 96.81 92 LEU A N 1
ATOM 765 C CA . LEU A 1 92 ? -3.304 -14.814 0.688 1.00 96.81 92 LEU A CA 1
ATOM 766 C C . LEU A 1 92 ? -2.897 -16.181 1.266 1.00 96.81 92 LEU A C 1
ATOM 768 O O . LEU A 1 92 ? -3.542 -16.678 2.191 1.00 96.81 92 LEU A O 1
ATOM 772 N N . SER A 1 93 ? -1.803 -16.758 0.766 1.00 95.88 93 SER A N 1
ATOM 773 C CA . SER A 1 93 ? -1.177 -17.979 1.292 1.00 95.88 93 SER A CA 1
ATOM 774 C C . SER A 1 93 ? -0.464 -17.782 2.640 1.00 95.88 93 SER A C 1
ATOM 776 O O . SER A 1 93 ? -0.056 -18.763 3.260 1.00 95.88 93 SER A O 1
ATOM 778 N N . ASN A 1 94 ? -0.311 -16.530 3.092 1.00 95.12 94 ASN A N 1
ATOM 779 C CA . ASN A 1 94 ? 0.542 -16.102 4.202 1.00 95.12 94 ASN A CA 1
ATOM 780 C C . ASN A 1 94 ? 2.061 -16.304 4.000 1.00 95.12 94 ASN A C 1
ATOM 782 O O . ASN A 1 94 ? 2.804 -16.153 4.974 1.00 95.12 94 ASN A O 1
ATOM 786 N N . ASP A 1 95 ? 2.558 -16.590 2.789 1.00 94.69 95 ASP A N 1
ATOM 787 C CA . ASP A 1 95 ? 4.009 -16.711 2.553 1.00 94.69 95 ASP A CA 1
ATOM 788 C C . ASP A 1 95 ? 4.772 -15.429 2.927 1.00 94.69 95 ASP A C 1
ATOM 790 O O . ASP A 1 95 ? 5.872 -15.478 3.473 1.00 94.69 95 ASP A O 1
ATOM 794 N N . CYS A 1 96 ? 4.150 -14.260 2.781 1.00 93.25 96 CYS A N 1
ATOM 795 C CA . CYS A 1 96 ? 4.740 -12.995 3.198 1.00 93.25 96 CYS A CA 1
ATOM 796 C C . CYS A 1 96 ? 5.161 -12.953 4.687 1.00 93.25 96 CYS A C 1
ATOM 798 O O . CYS A 1 96 ? 6.054 -12.190 5.061 1.00 93.25 96 CYS A O 1
ATOM 800 N N . TYR A 1 97 ? 4.561 -13.790 5.541 1.00 93.06 97 TYR A N 1
ATOM 801 C CA . TYR A 1 97 ? 4.899 -13.907 6.961 1.00 93.06 97 TYR A CA 1
ATOM 802 C C . TYR A 1 97 ? 5.990 -14.956 7.256 1.00 93.06 97 TYR A C 1
ATOM 804 O O . TYR A 1 97 ? 6.497 -14.991 8.378 1.00 93.06 97 TYR A O 1
ATOM 812 N N . SER A 1 98 ? 6.398 -15.779 6.280 1.00 90.69 98 SER A N 1
ATOM 813 C CA . SER A 1 98 ? 7.319 -16.913 6.483 1.00 90.69 98 SER A CA 1
ATOM 814 C C . SER A 1 98 ? 8.750 -16.489 6.839 1.00 90.69 98 SER A C 1
ATOM 816 O O . SER A 1 98 ? 9.437 -17.168 7.600 1.00 90.69 98 SER A O 1
ATOM 818 N N . TYR A 1 99 ? 9.193 -15.329 6.345 1.00 81.12 99 TYR A N 1
ATOM 819 C CA . TYR A 1 99 ? 10.570 -14.845 6.489 1.00 81.12 99 TYR A CA 1
ATOM 820 C C . TYR A 1 99 ? 10.752 -13.728 7.540 1.00 81.12 99 TYR A C 1
ATOM 822 O O . TYR A 1 99 ? 11.829 -13.135 7.631 1.00 81.12 99 TYR A O 1
ATOM 830 N N . GLY A 1 100 ? 9.723 -13.418 8.344 1.00 73.12 100 GLY A N 1
ATOM 831 C CA . GLY A 1 100 ? 9.839 -12.562 9.540 1.00 73.12 100 GLY A CA 1
ATOM 832 C C . GLY A 1 100 ? 10.265 -11.105 9.292 1.00 73.12 100 GLY A C 1
ATOM 833 O O . GLY A 1 100 ? 10.933 -10.492 10.132 1.00 73.12 100 GLY A O 1
ATOM 834 N N . GLY A 1 101 ? 9.928 -10.533 8.131 1.00 86.94 101 GLY A N 1
ATOM 835 C CA . GLY A 1 101 ? 10.286 -9.156 7.781 1.00 86.94 101 GLY A CA 1
ATOM 836 C C . GLY A 1 101 ? 9.640 -8.110 8.701 1.00 86.94 101 GLY A C 1
ATOM 837 O O . GLY A 1 101 ? 8.468 -8.208 9.046 1.00 86.94 101 GLY A O 1
ATOM 838 N N . GLN A 1 102 ? 10.374 -7.041 9.039 1.00 90.44 102 GLN A N 1
ATOM 839 C CA . GLN A 1 102 ? 9.902 -5.986 9.959 1.00 90.44 102 GLN A CA 1
ATOM 840 C C . GLN A 1 102 ? 8.582 -5.326 9.531 1.00 90.44 102 GLN A C 1
ATOM 842 O O . GLN A 1 102 ? 7.811 -4.897 10.386 1.00 90.44 102 GLN A O 1
ATOM 847 N N . PHE A 1 103 ? 8.317 -5.238 8.220 1.00 94.25 103 PHE A N 1
ATOM 848 C CA . PHE A 1 103 ? 7.017 -4.797 7.710 1.00 94.25 103 PHE A CA 1
ATOM 849 C C . PHE A 1 103 ? 5.911 -5.742 8.190 1.00 94.25 103 PHE A C 1
ATOM 851 O O . PHE A 1 103 ? 5.034 -5.322 8.939 1.00 94.25 103 PHE A O 1
ATOM 858 N N . TRP A 1 104 ? 6.014 -7.025 7.842 1.00 95.25 104 TRP A N 1
ATOM 859 C CA . TRP A 1 104 ? 5.017 -8.045 8.153 1.00 95.25 104 TRP A CA 1
ATOM 860 C C . TRP A 1 104 ? 4.845 -8.290 9.644 1.00 95.25 104 TRP A C 1
ATOM 862 O O . TRP A 1 104 ? 3.709 -8.353 10.089 1.00 95.25 104 TRP A O 1
ATOM 872 N N . ASN A 1 105 ? 5.921 -8.277 10.435 1.00 94.75 105 ASN A N 1
ATOM 873 C CA . ASN A 1 105 ? 5.815 -8.363 11.895 1.00 94.75 105 ASN A CA 1
ATOM 874 C C . ASN A 1 105 ? 4.963 -7.218 12.461 1.00 94.75 105 ASN A C 1
ATOM 876 O O . ASN A 1 105 ? 4.163 -7.414 13.371 1.00 94.75 105 ASN A O 1
ATOM 880 N N . GLY A 1 106 ? 5.123 -6.004 11.922 1.00 96.31 106 GLY A N 1
ATOM 881 C CA . GLY A 1 106 ? 4.350 -4.852 12.381 1.00 96.31 106 GLY A CA 1
ATOM 882 C C . GLY A 1 106 ? 2.894 -4.914 11.935 1.00 96.31 106 GLY A C 1
ATOM 883 O O . GLY A 1 106 ? 2.009 -4.532 12.695 1.00 96.31 106 GLY A O 1
ATOM 884 N N . ILE A 1 107 ? 2.640 -5.460 10.743 1.00 97.00 107 ILE A N 1
ATOM 885 C CA . ILE A 1 107 ? 1.283 -5.763 10.288 1.00 97.00 107 ILE A CA 1
ATOM 886 C C . ILE A 1 107 ? 0.635 -6.827 11.178 1.00 97.00 107 ILE A C 1
ATOM 888 O O . ILE A 1 107 ? -0.491 -6.616 11.611 1.00 97.00 107 ILE A O 1
ATOM 892 N N . SER A 1 108 ? 1.336 -7.914 11.513 1.00 95.81 108 SER A N 1
ATOM 893 C CA . SER A 1 108 ? 0.834 -8.940 12.435 1.00 95.81 108 SER A CA 1
ATOM 894 C C . SER A 1 108 ? 0.456 -8.335 13.783 1.00 95.81 108 SER A C 1
ATOM 896 O O . SER A 1 108 ? -0.635 -8.597 14.273 1.00 95.81 108 SER A O 1
ATOM 898 N N . ARG A 1 109 ? 1.303 -7.456 14.340 1.00 97.06 109 ARG A N 1
ATOM 899 C CA 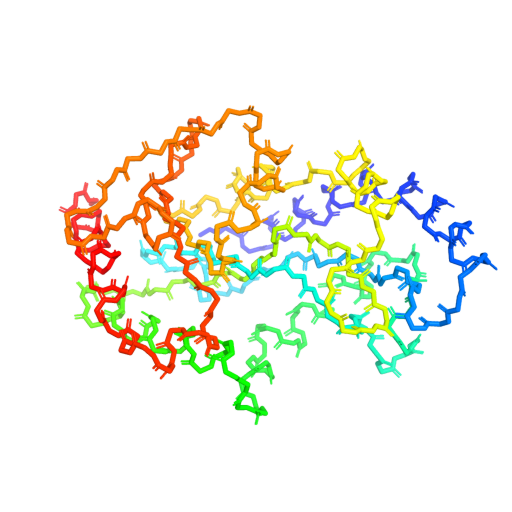. ARG A 1 109 ? 0.996 -6.760 15.596 1.00 97.06 109 ARG A CA 1
ATOM 900 C C . ARG A 1 109 ? -0.240 -5.863 15.488 1.00 97.06 109 ARG A C 1
ATOM 902 O O . ARG A 1 109 ? -1.042 -5.807 16.412 1.00 97.06 109 ARG A O 1
ATOM 909 N N . PHE A 1 110 ? -0.389 -5.146 14.379 1.00 97.81 110 PHE A N 1
ATOM 910 C CA . PHE A 1 110 ? -1.561 -4.307 14.144 1.00 97.81 110 PHE A CA 1
ATOM 911 C C . PHE A 1 110 ? -2.851 -5.125 14.020 1.00 97.81 110 PHE A C 1
ATOM 913 O O . PHE A 1 110 ? -3.852 -4.754 14.627 1.00 97.81 110 PHE A O 1
ATOM 920 N N . VAL A 1 111 ? -2.820 -6.238 13.281 1.00 96.00 111 VAL A N 1
ATOM 921 C CA . VAL A 1 111 ? -3.974 -7.138 13.139 1.00 96.00 111 VAL A CA 1
ATOM 922 C C . VAL A 1 111 ? -4.347 -7.758 14.482 1.00 96.00 111 VAL A C 1
ATOM 924 O O . VAL A 1 111 ? -5.513 -7.700 14.846 1.00 96.00 111 VAL A O 1
ATOM 927 N N . GLU A 1 112 ? -3.370 -8.244 15.252 1.00 96.69 112 GLU A N 1
ATOM 928 C CA . GLU A 1 112 ? -3.592 -8.807 16.592 1.00 96.69 112 GLU A CA 1
ATOM 929 C C . GLU A 1 112 ? -4.339 -7.820 17.506 1.00 96.69 112 GLU A C 1
ATOM 931 O O . GLU A 1 112 ? -5.315 -8.183 18.157 1.00 96.69 112 GLU A O 1
ATOM 936 N N . LEU A 1 113 ? -3.911 -6.553 17.529 1.00 97.38 113 LEU A N 1
ATOM 937 C CA . LEU A 1 113 ? -4.569 -5.509 18.318 1.00 97.38 113 LEU A CA 1
ATOM 938 C C . LEU A 1 113 ? -5.974 -5.172 17.799 1.00 97.38 113 LEU A C 1
ATOM 940 O O . LEU A 1 113 ? -6.868 -4.898 18.592 1.00 97.38 113 LEU A O 1
ATOM 944 N N . ALA A 1 114 ? -6.180 -5.179 16.481 1.00 96.81 114 ALA A N 1
ATOM 945 C CA . ALA A 1 114 ? -7.495 -4.930 15.897 1.00 96.81 114 ALA A CA 1
ATOM 946 C C . ALA A 1 114 ? -8.483 -6.062 16.223 1.00 96.81 114 ALA A C 1
ATOM 948 O O . ALA A 1 114 ? -9.629 -5.791 16.570 1.00 96.81 114 ALA A O 1
ATOM 949 N N . GLU A 1 115 ? -8.031 -7.316 16.154 1.00 95.50 115 GLU A N 1
ATOM 950 C CA . GLU A 1 115 ? -8.822 -8.504 16.496 1.00 95.50 115 GLU A CA 1
ATOM 951 C C . GLU A 1 115 ? -9.168 -8.570 17.991 1.00 95.50 115 GLU A C 1
ATOM 953 O O . GLU A 1 115 ? -10.204 -9.116 18.349 1.00 95.50 115 GLU A O 1
ATOM 958 N N . GLN A 1 116 ? -8.347 -7.986 18.870 1.00 95.44 116 GLN A N 1
ATOM 959 C CA . GLN A 1 116 ? -8.653 -7.883 20.304 1.00 95.44 116 GLN A CA 1
ATOM 960 C C . GLN A 1 116 ? -9.782 -6.887 20.618 1.00 95.44 116 GLN A C 1
ATOM 962 O O . GLN A 1 116 ? -10.436 -7.025 21.651 1.00 95.44 116 GLN A O 1
ATOM 967 N N . GLU A 1 117 ? -10.018 -5.893 19.755 1.00 94.06 117 GLU A N 1
ATOM 968 C CA . GLU A 1 117 ? -11.059 -4.874 19.962 1.00 94.06 117 GLU A CA 1
ATOM 969 C C . GLU A 1 117 ? -12.371 -5.159 19.222 1.00 94.06 117 GLU A C 1
ATOM 971 O O . GLU A 1 117 ? -13.395 -4.555 19.548 1.00 94.06 117 GLU A O 1
ATOM 976 N N . ILE A 1 118 ? -12.350 -6.027 18.209 1.00 91.88 118 ILE A N 1
ATOM 977 C CA . ILE A 1 118 ? -13.518 -6.353 17.388 1.00 91.88 118 ILE A CA 1
ATOM 978 C C . ILE A 1 118 ? -14.112 -7.684 17.852 1.00 91.88 118 ILE A C 1
ATOM 980 O O . ILE A 1 118 ? -13.435 -8.708 17.834 1.00 91.88 118 ILE A O 1
ATOM 984 N N . ASP A 1 119 ? -15.404 -7.689 18.186 1.00 88.12 119 ASP A N 1
ATOM 985 C CA . ASP A 1 119 ? -16.164 -8.923 18.424 1.00 88.12 119 ASP A CA 1
ATOM 986 C C . ASP A 1 119 ? -16.632 -9.507 17.078 1.00 88.12 119 ASP A C 1
ATOM 988 O O . ASP A 1 119 ? -17.800 -9.440 16.697 1.00 88.12 119 ASP A O 1
ATOM 992 N N . GLY A 1 120 ? -15.668 -9.980 16.282 1.00 89.00 120 GLY A N 1
ATOM 993 C CA . GLY A 1 120 ? -15.885 -10.373 14.891 1.00 89.00 120 GLY A CA 1
ATOM 994 C C . GLY A 1 120 ? -14.590 -10.618 14.115 1.00 89.00 120 GLY A C 1
ATOM 995 O O . GLY A 1 120 ? -13.485 -10.610 14.656 1.00 89.00 120 GLY A O 1
ATOM 996 N N . LYS A 1 121 ? -14.720 -10.864 12.811 1.00 93.88 121 LYS A N 1
ATOM 997 C CA . LYS A 1 121 ? -13.597 -11.172 11.918 1.00 93.88 121 LYS A CA 1
ATOM 998 C C . LYS A 1 121 ? -13.022 -9.909 11.289 1.00 93.88 121 LYS A C 1
ATOM 1000 O O . LYS A 1 121 ? -13.730 -9.172 10.596 1.00 93.88 121 LYS A O 1
ATOM 1005 N N . VAL A 1 122 ? -11.710 -9.733 11.429 1.00 96.44 122 VAL A N 1
ATOM 1006 C CA . VAL A 1 122 ? -10.943 -8.716 10.704 1.00 96.44 122 VAL A CA 1
ATOM 1007 C C . VAL A 1 122 ? -10.476 -9.279 9.362 1.00 96.44 122 VAL A C 1
ATOM 1009 O O . VAL A 1 122 ? -9.831 -10.321 9.285 1.00 96.44 122 VAL A O 1
ATOM 1012 N N . GLY A 1 123 ? -10.797 -8.574 8.281 1.00 97.38 123 GLY A N 1
ATOM 1013 C CA . GLY A 1 123 ? -10.353 -8.895 6.929 1.00 97.38 123 GLY A CA 1
ATOM 1014 C C . GLY A 1 123 ? -9.272 -7.928 6.484 1.00 97.38 123 GLY A C 1
ATOM 1015 O O . GLY A 1 123 ? -9.507 -6.722 6.455 1.00 97.38 123 GLY A O 1
ATOM 1016 N N . LEU A 1 124 ? -8.110 -8.437 6.082 1.00 98.00 124 LEU A N 1
ATOM 1017 C CA . LEU A 1 124 ? -6.991 -7.613 5.632 1.00 98.00 124 LEU A CA 1
ATOM 1018 C C . LEU A 1 124 ? -6.769 -7.734 4.121 1.00 98.00 124 LEU A C 1
ATOM 1020 O O . LEU A 1 124 ? -6.773 -8.833 3.574 1.00 98.00 124 LEU A O 1
ATOM 1024 N N . VAL A 1 125 ? -6.510 -6.608 3.457 1.00 98.44 125 VAL A N 1
ATOM 1025 C CA . VAL A 1 125 ? -5.936 -6.574 2.105 1.00 98.44 125 VAL A CA 1
ATOM 1026 C C . VAL A 1 125 ? -4.716 -5.655 2.093 1.00 98.44 125 VAL A C 1
ATOM 1028 O O . VAL A 1 125 ? -4.752 -4.538 2.617 1.00 98.44 125 VAL A O 1
ATOM 1031 N N . TRP A 1 126 ? -3.613 -6.127 1.517 1.00 98.50 126 TRP A N 1
ATOM 1032 C CA . TRP A 1 126 ? -2.366 -5.376 1.405 1.00 98.50 126 TRP A CA 1
ATOM 1033 C C . TRP A 1 126 ? -2.231 -4.673 0.058 1.00 98.50 126 TRP A C 1
ATOM 1035 O O . TRP A 1 126 ? -2.313 -5.297 -0.994 1.00 98.50 126 TRP A O 1
ATOM 1045 N N . ASN A 1 127 ? -1.969 -3.375 0.090 1.00 98.50 127 ASN A N 1
ATOM 1046 C CA . ASN A 1 127 ? -1.686 -2.549 -1.070 1.00 98.50 127 ASN A CA 1
ATOM 1047 C C . ASN A 1 127 ? -0.378 -1.765 -0.857 1.00 98.50 127 ASN A C 1
ATOM 1049 O O . ASN A 1 127 ? 0.230 -1.807 0.211 1.00 98.50 127 ASN A O 1
ATOM 1053 N N . ASN A 1 128 ? 0.062 -1.018 -1.864 1.00 98.31 128 ASN A N 1
ATOM 1054 C CA . ASN A 1 128 ? 1.209 -0.118 -1.776 1.00 98.31 128 ASN A CA 1
ATOM 1055 C C . ASN A 1 128 ? 0.856 1.240 -2.377 1.00 98.31 128 ASN A C 1
ATOM 1057 O O . ASN A 1 128 ? 0.068 1.332 -3.320 1.00 98.31 128 ASN A O 1
ATOM 1061 N N . VAL A 1 129 ? 1.458 2.300 -1.837 1.00 97.62 129 VAL A N 1
ATOM 1062 C CA . VAL A 1 129 ? 1.288 3.663 -2.361 1.00 97.62 129 VAL A CA 1
ATOM 1063 C C . VAL A 1 129 ? 1.862 3.781 -3.778 1.00 97.62 129 VAL A C 1
ATOM 1065 O O . VAL A 1 129 ? 1.278 4.450 -4.634 1.00 97.62 129 VAL A O 1
ATOM 1068 N N . ILE A 1 130 ? 2.988 3.114 -4.036 1.00 98.06 130 ILE A N 1
ATOM 1069 C CA . ILE A 1 130 ? 3.588 2.959 -5.360 1.00 98.06 130 ILE A CA 1
ATOM 1070 C C . ILE A 1 130 ? 3.398 1.496 -5.783 1.00 98.06 130 ILE A C 1
ATOM 1072 O O . ILE A 1 130 ? 3.908 0.574 -5.150 1.00 98.06 130 ILE A O 1
ATOM 1076 N N . LYS A 1 131 ? 2.622 1.276 -6.848 1.00 98.06 131 LYS A N 1
ATOM 1077 C CA . LYS A 1 131 ? 2.235 -0.057 -7.330 1.00 98.06 131 LYS A CA 1
ATOM 1078 C C . LYS A 1 131 ? 3.372 -0.760 -8.069 1.00 98.06 131 LYS A C 1
ATOM 1080 O O . LYS A 1 131 ? 3.505 -1.965 -7.932 1.00 98.06 131 LYS A O 1
ATOM 1085 N N . VAL A 1 132 ? 4.158 -0.021 -8.844 1.00 98.06 132 VAL A N 1
ATOM 1086 C CA . VAL A 1 132 ? 5.275 -0.480 -9.675 1.00 98.06 132 VAL A CA 1
ATOM 1087 C C . VAL A 1 132 ? 6.567 -0.157 -8.938 1.00 98.06 132 VAL A C 1
ATOM 1089 O O . VAL A 1 132 ? 6.889 1.012 -8.762 1.00 98.06 132 VAL A O 1
ATOM 1092 N N . GLY A 1 133 ? 7.293 -1.175 -8.486 1.00 97.38 133 GLY A N 1
ATOM 1093 C CA . GLY A 1 133 ? 8.584 -1.019 -7.821 1.00 97.38 133 GLY A CA 1
ATOM 1094 C C . GLY A 1 133 ? 9.764 -1.067 -8.790 1.00 97.38 133 GLY A C 1
ATOM 1095 O O . GLY A 1 133 ? 9.622 -0.786 -9.983 1.00 97.38 133 GLY A O 1
ATOM 1096 N N . LYS A 1 134 ? 10.936 -1.451 -8.274 1.00 97.19 134 LYS A N 1
ATOM 1097 C CA . LYS A 1 134 ? 12.130 -1.742 -9.082 1.00 97.19 134 LYS A CA 1
ATOM 1098 C C . LYS A 1 134 ? 12.811 -3.050 -8.678 1.00 97.19 134 LYS A C 1
ATOM 1100 O O . LYS A 1 134 ? 12.610 -3.529 -7.557 1.00 97.19 134 LYS A O 1
ATOM 1105 N N . CYS A 1 135 ? 13.629 -3.629 -9.558 1.00 95.75 135 CYS A N 1
ATOM 1106 C CA . CYS A 1 135 ? 14.417 -4.837 -9.262 1.00 95.75 135 CYS A CA 1
ATOM 1107 C C . CYS A 1 135 ? 15.632 -4.505 -8.381 1.00 95.75 135 CYS A C 1
ATOM 1109 O O . CYS A 1 135 ? 16.752 -4.924 -8.634 1.00 95.75 135 CYS A O 1
ATOM 1111 N N . GLY A 1 136 ? 15.412 -3.708 -7.346 1.00 93.56 136 GLY A N 1
ATOM 1112 C CA . GLY A 1 136 ? 16.399 -3.178 -6.427 1.00 93.56 136 GLY A CA 1
ATOM 1113 C C . GLY A 1 136 ? 15.708 -2.811 -5.124 1.00 93.56 136 GLY A C 1
ATOM 1114 O O . GLY A 1 136 ? 14.553 -3.164 -4.907 1.00 93.56 136 GLY A O 1
ATOM 1115 N N . LYS A 1 137 ? 16.411 -2.107 -4.234 1.00 91.31 137 LYS A N 1
ATOM 1116 C CA . LYS A 1 137 ? 15.814 -1.608 -2.989 1.00 91.31 137 LYS A CA 1
ATOM 1117 C C . LYS A 1 137 ? 15.377 -0.153 -3.127 1.00 91.31 137 LYS A C 1
ATOM 1119 O O . LYS A 1 137 ? 16.137 0.671 -3.640 1.00 91.31 137 LYS A O 1
ATOM 1124 N N . GLY A 1 138 ? 14.208 0.145 -2.569 1.00 91.25 138 GLY A N 1
ATOM 1125 C CA . GLY A 1 138 ? 13.665 1.493 -2.435 1.00 91.25 138 GLY A CA 1
ATOM 1126 C C . GLY A 1 138 ? 12.893 1.953 -3.666 1.00 91.25 138 GLY A C 1
ATOM 1127 O O . GLY A 1 138 ? 12.791 1.233 -4.660 1.00 91.25 138 GLY A O 1
ATOM 1128 N N . ALA A 1 139 ? 12.388 3.184 -3.599 1.00 94.31 139 ALA A N 1
ATOM 1129 C CA . ALA A 1 139 ? 11.515 3.736 -4.623 1.00 94.31 139 ALA A CA 1
ATOM 1130 C C . ALA A 1 139 ? 12.134 3.667 -6.040 1.00 94.31 139 ALA A C 1
ATOM 1132 O O . ALA A 1 139 ? 13.336 3.917 -6.216 1.00 94.31 139 ALA A O 1
ATOM 1133 N N . PRO A 1 140 ? 11.322 3.363 -7.070 1.00 96.56 140 PRO A N 1
ATOM 1134 C CA . PRO A 1 140 ? 11.768 3.386 -8.460 1.00 96.56 140 PRO A CA 1
ATOM 1135 C C . PRO A 1 140 ? 12.056 4.822 -8.918 1.00 96.56 140 PRO A C 1
ATOM 1137 O O . PRO A 1 140 ? 11.646 5.788 -8.270 1.00 96.56 140 PRO A O 1
ATOM 1140 N N . PHE A 1 141 ? 12.718 4.987 -10.066 1.00 97.12 141 PHE A N 1
ATOM 1141 C CA . PHE A 1 141 ? 12.958 6.315 -10.635 1.00 97.12 141 PHE A CA 1
ATOM 1142 C C . PHE A 1 141 ? 11.663 7.104 -10.852 1.00 97.12 141 PHE A C 1
ATOM 1144 O O . PHE A 1 141 ? 10.639 6.533 -11.224 1.00 97.12 141 PHE A O 1
ATOM 1151 N N . ALA A 1 142 ? 11.738 8.433 -10.718 1.00 97.12 142 ALA A N 1
ATOM 1152 C CA . ALA A 1 142 ? 10.597 9.334 -10.910 1.00 97.12 142 ALA A CA 1
ATOM 1153 C C . ALA A 1 142 ? 9.851 9.064 -12.229 1.00 97.12 142 ALA A C 1
ATOM 1155 O O . ALA A 1 142 ? 8.635 8.935 -12.219 1.00 97.12 142 ALA A O 1
ATOM 1156 N N . SER A 1 143 ? 10.581 8.831 -13.325 1.00 97.50 143 SER A N 1
ATOM 1157 C CA . SER A 1 143 ? 9.985 8.468 -14.623 1.00 97.50 143 SER A CA 1
ATOM 1158 C C . SER A 1 143 ? 9.141 7.179 -14.618 1.00 97.50 143 SER A C 1
ATOM 1160 O O . SER A 1 143 ? 8.147 7.106 -15.330 1.00 97.50 143 SER A O 1
ATOM 1162 N N . ILE A 1 144 ? 9.481 6.167 -13.807 1.00 97.94 144 ILE A N 1
ATOM 1163 C CA . ILE A 1 144 ? 8.652 4.955 -13.642 1.00 97.94 144 ILE A CA 1
ATOM 1164 C C . ILE A 1 144 ? 7.400 5.293 -12.825 1.00 97.94 144 ILE A C 1
ATOM 1166 O O . ILE A 1 144 ? 6.296 4.863 -13.157 1.00 97.94 144 ILE A O 1
ATOM 1170 N N . GLN A 1 145 ? 7.561 6.103 -11.775 1.00 97.69 145 GLN A N 1
ATOM 1171 C CA . GLN A 1 145 ? 6.440 6.559 -10.953 1.00 97.69 145 GLN A CA 1
ATOM 1172 C C . GLN A 1 145 ? 5.450 7.395 -11.775 1.00 97.69 145 GLN A C 1
ATOM 1174 O O . GLN A 1 145 ? 4.245 7.231 -11.626 1.00 97.69 145 GLN A O 1
ATOM 1179 N N . GLU A 1 146 ? 5.938 8.283 -12.641 1.00 97.75 146 GLU A N 1
ATOM 1180 C CA . GLU A 1 146 ? 5.127 9.095 -13.557 1.00 97.75 146 GLU A CA 1
ATOM 1181 C C . GLU A 1 146 ? 4.314 8.210 -14.501 1.00 97.75 146 GLU A C 1
ATOM 1183 O O . GLU A 1 146 ? 3.088 8.315 -14.502 1.00 97.75 146 GLU A O 1
ATOM 1188 N N . ILE A 1 147 ? 4.959 7.247 -15.174 1.00 98.06 147 ILE A N 1
ATOM 1189 C CA . ILE A 1 147 ? 4.269 6.252 -16.013 1.00 98.06 147 ILE A CA 1
ATOM 1190 C C . ILE A 1 147 ? 3.145 5.556 -15.223 1.00 98.06 147 ILE A C 1
ATOM 1192 O O . ILE A 1 147 ? 2.018 5.447 -15.711 1.00 98.06 147 ILE A O 1
ATOM 1196 N N . GLN A 1 148 ? 3.413 5.120 -13.986 1.00 97.38 148 GLN A N 1
ATOM 1197 C CA . GLN A 1 148 ? 2.395 4.496 -13.140 1.00 97.38 148 GLN A CA 1
ATOM 1198 C C . GLN A 1 148 ? 1.243 5.457 -12.810 1.00 97.38 148 GLN A C 1
ATOM 1200 O O . GLN A 1 148 ? 0.082 5.083 -12.958 1.00 97.38 148 GLN A O 1
ATOM 1205 N N . PHE A 1 149 ? 1.520 6.664 -12.316 1.00 96.75 149 PHE A N 1
ATOM 1206 C CA . PHE A 1 149 ? 0.464 7.584 -11.877 1.00 96.75 149 PHE A CA 1
ATOM 1207 C C . PHE A 1 149 ? -0.351 8.165 -13.043 1.00 96.75 149 PHE A C 1
ATOM 1209 O O . PHE A 1 149 ? -1.496 8.566 -12.832 1.00 96.75 149 PHE A O 1
ATOM 1216 N N . GLU A 1 150 ? 0.191 8.183 -14.260 1.00 96.69 150 GLU A N 1
ATOM 1217 C CA . GLU A 1 150 ? -0.533 8.622 -15.457 1.00 96.69 150 GLU A CA 1
ATOM 1218 C C . GLU A 1 150 ? -1.364 7.498 -16.087 1.00 96.69 150 GLU A C 1
ATOM 1220 O O . GLU A 1 150 ? -2.504 7.727 -16.496 1.00 96.69 150 GLU A O 1
ATOM 1225 N N . HIS A 1 151 ? -0.837 6.270 -16.133 1.00 97.06 151 HIS A N 1
ATOM 1226 C CA . HIS A 1 151 ? -1.454 5.178 -16.898 1.00 97.06 151 HIS A CA 1
ATOM 1227 C C . HIS A 1 151 ? -2.062 4.060 -16.042 1.00 97.06 151 HIS A C 1
ATOM 1229 O O . HIS A 1 151 ? -2.931 3.332 -16.522 1.00 97.06 151 HIS A O 1
ATOM 1235 N N . PHE A 1 152 ? -1.666 3.943 -14.773 1.00 97.31 152 PHE A N 1
ATOM 1236 C CA . PHE A 1 152 ? -2.061 2.861 -13.863 1.00 97.31 152 PHE A CA 1
ATOM 1237 C C . PHE A 1 152 ? -2.436 3.356 -12.451 1.00 97.31 152 PHE A C 1
ATOM 1239 O O . PHE A 1 152 ? -2.217 2.681 -11.445 1.00 97.31 152 PHE A O 1
ATOM 1246 N N . ASN A 1 153 ? -3.031 4.545 -12.342 1.00 95.75 153 ASN A N 1
ATOM 1247 C CA . ASN A 1 153 ? -3.517 5.082 -11.067 1.00 95.75 153 ASN A CA 1
ATOM 1248 C C . ASN A 1 153 ? -4.860 4.449 -10.662 1.00 95.75 153 ASN A C 1
ATOM 1250 O O . ASN A 1 153 ? -5.932 5.026 -10.851 1.00 95.75 153 ASN A O 1
ATOM 1254 N N . VAL A 1 154 ? -4.790 3.211 -10.168 1.00 96.94 154 VAL A N 1
ATOM 1255 C CA . VAL A 1 154 ? -5.951 2.337 -9.928 1.00 96.94 154 VAL A CA 1
ATOM 1256 C C . VAL A 1 154 ? -6.453 2.333 -8.481 1.00 96.94 154 VAL A C 1
ATOM 1258 O O . VAL A 1 154 ? -7.557 1.857 -8.239 1.00 96.94 154 VAL A O 1
ATOM 1261 N N . ILE A 1 155 ? -5.704 2.904 -7.531 1.00 97.06 155 ILE A N 1
ATOM 1262 C CA . ILE A 1 155 ? -5.960 2.762 -6.083 1.00 97.06 155 ILE A CA 1
ATOM 1263 C C . ILE A 1 155 ? -7.374 3.205 -5.677 1.00 97.06 155 ILE A C 1
ATOM 1265 O O . ILE A 1 155 ? -8.030 2.512 -4.904 1.00 97.06 155 ILE A O 1
ATOM 1269 N N . GLN A 1 156 ? -7.891 4.316 -6.217 1.00 95.75 156 GLN A N 1
ATOM 1270 C CA . GLN A 1 156 ? -9.269 4.736 -5.912 1.00 95.75 156 GLN A CA 1
ATOM 1271 C C . GLN A 1 156 ? -10.296 3.685 -6.351 1.00 95.75 156 GLN A C 1
ATOM 1273 O O . GLN A 1 156 ? -11.208 3.368 -5.595 1.00 95.75 156 GLN A O 1
ATOM 1278 N N . LYS A 1 157 ? -10.124 3.102 -7.544 1.00 96.81 157 LYS A N 1
ATOM 1279 C CA . LYS A 1 157 ? -11.015 2.051 -8.053 1.00 96.81 157 LYS A CA 1
ATOM 1280 C C . LYS A 1 157 ? -10.882 0.753 -7.268 1.00 96.81 157 LYS A C 1
ATOM 1282 O O . LYS A 1 157 ? -11.887 0.093 -7.040 1.00 96.81 157 LYS A O 1
ATOM 1287 N N . GLU A 1 158 ? -9.682 0.418 -6.801 1.00 98.19 158 GLU A N 1
ATOM 1288 C CA . GLU A 1 158 ? -9.482 -0.714 -5.890 1.00 98.19 158 GLU A CA 1
ATOM 1289 C C . GLU A 1 158 ? -10.277 -0.524 -4.593 1.00 98.19 158 GLU A C 1
ATOM 1291 O O . GLU A 1 158 ? -10.979 -1.438 -4.176 1.00 98.19 158 GLU A O 1
ATOM 1296 N N . ILE A 1 159 ? -10.241 0.671 -3.994 1.00 97.69 159 ILE A N 1
ATOM 1297 C CA . ILE A 1 159 ? -11.012 0.982 -2.780 1.00 97.69 159 ILE A CA 1
ATOM 1298 C C . ILE A 1 159 ? -12.521 0.956 -3.057 1.00 97.69 159 ILE A C 1
ATOM 1300 O O . ILE A 1 159 ? -13.268 0.397 -2.260 1.00 97.69 159 ILE A O 1
ATOM 1304 N N . GLU A 1 160 ? -12.982 1.495 -4.191 1.00 96.88 160 GLU A N 1
ATOM 1305 C CA . GLU A 1 160 ? -14.398 1.431 -4.590 1.00 96.88 160 GLU A CA 1
ATOM 1306 C C . GLU A 1 160 ? -14.905 -0.018 -4.740 1.00 96.88 160 GLU A C 1
ATOM 1308 O O . GLU A 1 160 ? -16.038 -0.323 -4.356 1.00 96.88 160 GLU A O 1
ATOM 1313 N N . ILE A 1 161 ? -14.074 -0.911 -5.292 1.00 98.19 161 ILE A N 1
ATOM 1314 C CA . ILE A 1 161 ? -14.395 -2.333 -5.475 1.00 98.19 161 ILE A CA 1
ATOM 1315 C C . ILE A 1 161 ? -14.371 -3.076 -4.132 1.00 98.19 161 ILE A C 1
ATOM 1317 O O . ILE A 1 161 ? -15.284 -3.850 -3.837 1.00 98.19 161 ILE A O 1
ATOM 1321 N N . LEU A 1 162 ? -13.330 -2.844 -3.328 1.00 98.31 162 LEU A N 1
ATOM 1322 C CA . LEU A 1 162 ? -13.045 -3.614 -2.115 1.00 98.31 162 LEU A CA 1
ATOM 1323 C C . LEU A 1 162 ? -13.805 -3.126 -0.882 1.00 98.31 162 LEU A C 1
ATOM 1325 O O . LEU A 1 162 ? -14.047 -3.920 0.022 1.00 98.31 162 LEU A O 1
ATOM 1329 N N . LYS A 1 163 ? -14.232 -1.859 -0.872 1.00 97.31 163 LYS A N 1
ATOM 1330 C CA . LYS A 1 163 ? -15.015 -1.235 0.204 1.00 97.31 163 LYS A CA 1
ATOM 1331 C C . LYS A 1 163 ? -14.452 -1.532 1.607 1.00 97.31 163 LYS A C 1
ATOM 1333 O O . LYS A 1 163 ? -15.176 -2.089 2.431 1.00 97.31 163 LYS A O 1
ATOM 1338 N N . PRO A 1 164 ? -13.169 -1.220 1.875 1.00 97.69 164 PRO A N 1
ATOM 1339 C CA . PRO A 1 164 ? -12.631 -1.306 3.227 1.00 97.69 164 PRO A CA 1
ATOM 1340 C C . PRO A 1 164 ? -13.336 -0.305 4.151 1.00 97.69 164 PRO A C 1
ATOM 1342 O O . PRO A 1 164 ? -13.706 0.782 3.713 1.00 97.69 164 PRO A O 1
ATOM 1345 N N . ASP A 1 165 ? -13.447 -0.651 5.427 1.00 97.25 165 ASP A N 1
ATOM 1346 C CA . ASP A 1 165 ? -13.965 0.197 6.504 1.00 97.25 165 ASP A CA 1
ATOM 1347 C C . ASP A 1 165 ? -12.881 1.132 7.067 1.00 97.25 165 ASP A C 1
ATOM 1349 O O . ASP A 1 165 ? -13.179 2.188 7.626 1.00 97.25 165 ASP A O 1
ATOM 1353 N N . LEU A 1 166 ? -11.604 0.773 6.877 1.00 97.94 166 LEU A N 1
ATOM 1354 C CA . LEU A 1 166 ? -10.446 1.563 7.294 1.00 97.94 166 LEU A CA 1
ATOM 1355 C C . LEU A 1 166 ? -9.289 1.448 6.294 1.00 97.94 166 LEU A C 1
ATOM 1357 O O . LEU A 1 166 ? -8.966 0.363 5.801 1.00 97.94 166 LEU A O 1
ATOM 1361 N N . LEU A 1 167 ? -8.612 2.570 6.051 1.00 98.38 167 LEU A N 1
ATOM 1362 C CA . LEU A 1 167 ? -7.356 2.635 5.305 1.00 98.38 167 LEU A CA 1
ATOM 1363 C C . LEU A 1 167 ? -6.199 2.966 6.258 1.00 98.38 167 LEU A C 1
ATOM 1365 O O . LEU A 1 167 ? -6.271 3.936 7.013 1.00 98.38 167 LEU A O 1
ATOM 1369 N N . VAL A 1 168 ? -5.096 2.220 6.203 1.00 98.62 168 VAL A N 1
ATOM 1370 C CA . VAL A 1 168 ? -3.918 2.509 7.042 1.00 98.62 168 VAL A CA 1
ATOM 1371 C C . VAL A 1 168 ? -2.646 2.525 6.211 1.00 98.62 168 VAL A C 1
ATOM 1373 O O . VAL A 1 168 ? -2.225 1.515 5.658 1.00 98.62 168 VAL A O 1
ATOM 1376 N N . PHE A 1 169 ? -2.006 3.685 6.136 1.00 98.50 169 PHE A N 1
ATOM 1377 C CA . PHE A 1 169 ? -0.799 3.921 5.360 1.00 98.50 169 PHE A CA 1
ATOM 1378 C C . PHE A 1 169 ? 0.435 3.826 6.258 1.00 98.50 169 PHE A C 1
ATOM 1380 O O . PHE A 1 169 ? 0.815 4.782 6.938 1.00 98.50 169 PHE A O 1
ATOM 1387 N N . PHE A 1 170 ? 1.096 2.671 6.214 1.00 98.56 170 PHE A N 1
ATOM 1388 C CA . PHE A 1 170 ? 2.393 2.402 6.834 1.00 98.56 170 PHE A CA 1
ATOM 1389 C C . PHE A 1 170 ? 3.543 2.819 5.904 1.00 98.56 170 PHE A C 1
ATOM 1391 O O . PHE A 1 170 ? 4.471 2.059 5.620 1.00 98.56 170 PHE A O 1
ATOM 1398 N N . SER A 1 171 ? 3.467 4.044 5.387 1.00 96.81 171 SER A N 1
ATOM 1399 C CA . SER A 1 171 ? 4.370 4.556 4.351 1.00 96.81 171 SER A CA 1
ATOM 1400 C C . SER A 1 171 ? 5.325 5.636 4.861 1.00 96.81 171 SER A C 1
ATOM 1402 O O . SER A 1 171 ? 6.361 5.895 4.250 1.00 96.81 171 SER A O 1
ATOM 1404 N N . GLY A 1 172 ? 4.998 6.276 5.986 1.00 96.94 172 GLY A N 1
ATOM 1405 C CA . GLY A 1 172 ? 5.690 7.460 6.484 1.00 96.94 172 GLY A CA 1
ATOM 1406 C C . GLY A 1 172 ? 5.381 8.744 5.696 1.00 96.94 172 GLY A C 1
ATOM 1407 O O . GLY A 1 172 ? 4.860 8.696 4.579 1.00 96.94 172 GLY A O 1
ATOM 1408 N N . PRO A 1 173 ? 5.713 9.914 6.273 1.00 96.38 173 PRO A N 1
ATOM 1409 C CA . PRO A 1 173 ? 5.310 11.228 5.759 1.00 96.38 173 PRO A CA 1
ATOM 1410 C C . PRO A 1 173 ? 5.936 11.582 4.410 1.00 96.38 173 PRO A C 1
ATOM 1412 O O . PRO A 1 173 ? 5.408 12.414 3.678 1.00 96.38 173 PRO A O 1
ATOM 1415 N N . ASN A 1 174 ? 7.059 10.954 4.054 1.00 96.12 174 ASN A N 1
ATOM 1416 C CA . ASN A 1 174 ? 7.729 11.213 2.779 1.00 96.12 174 ASN A CA 1
ATOM 1417 C C . ASN A 1 174 ? 6.945 10.641 1.582 1.00 96.12 174 ASN A C 1
ATOM 1419 O O . ASN A 1 174 ? 7.214 11.025 0.449 1.00 96.12 174 ASN A O 1
ATOM 1423 N N . TYR A 1 175 ? 5.954 9.776 1.828 1.00 96.38 175 TYR A N 1
ATOM 1424 C CA . TYR A 1 175 ? 5.077 9.220 0.797 1.00 96.38 175 TYR A CA 1
ATOM 1425 C C . TYR A 1 175 ? 3.766 10.006 0.627 1.00 96.38 175 TYR A C 1
ATOM 1427 O O . TYR A 1 175 ? 3.019 9.717 -0.308 1.00 96.38 175 TYR A O 1
ATOM 1435 N N . ASP A 1 176 ? 3.501 11.043 1.439 1.00 95.31 176 ASP A N 1
ATOM 1436 C CA . ASP A 1 176 ? 2.282 11.873 1.345 1.00 95.31 176 ASP A CA 1
ATOM 1437 C C . ASP A 1 176 ? 2.101 12.465 -0.071 1.00 95.31 176 ASP A C 1
ATOM 1439 O O . ASP A 1 176 ? 0.983 12.561 -0.581 1.00 95.31 176 ASP A O 1
ATOM 1443 N N . GLY A 1 177 ? 3.203 12.809 -0.751 1.00 94.56 177 GLY A N 1
ATOM 1444 C CA . GLY A 1 177 ? 3.176 13.293 -2.135 1.00 94.56 177 GLY A CA 1
ATOM 1445 C C . GLY A 1 177 ? 2.652 12.255 -3.133 1.00 94.56 177 GLY A C 1
ATOM 1446 O O . GLY A 1 177 ? 1.889 12.600 -4.035 1.00 94.56 177 GLY A O 1
ATOM 1447 N N . HIS A 1 178 ? 3.003 10.980 -2.953 1.00 95.38 178 HIS A N 1
ATOM 1448 C CA . HIS A 1 178 ? 2.512 9.877 -3.782 1.00 95.38 178 HIS A CA 1
ATOM 1449 C C . HIS A 1 178 ? 1.053 9.542 -3.461 1.00 95.38 178 HIS A C 1
ATOM 1451 O O . HIS A 1 178 ? 0.249 9.382 -4.376 1.00 95.38 178 HIS A O 1
ATOM 1457 N N . ILE A 1 179 ? 0.680 9.551 -2.176 1.00 95.25 179 ILE A N 1
ATOM 1458 C CA . ILE A 1 179 ? -0.717 9.402 -1.741 1.00 95.25 179 ILE A CA 1
ATOM 1459 C C . ILE A 1 179 ? -1.583 10.482 -2.410 1.00 95.25 179 ILE A C 1
ATOM 1461 O O . ILE A 1 179 ? -2.614 10.180 -3.010 1.00 95.25 179 ILE A O 1
ATOM 1465 N N . LYS A 1 180 ? -1.133 11.744 -2.416 1.00 93.81 180 LYS A N 1
ATOM 1466 C CA . LYS A 1 180 ? -1.858 12.844 -3.069 1.00 93.81 180 LYS A CA 1
ATOM 1467 C C . LYS A 1 180 ? -2.075 12.614 -4.572 1.00 93.81 180 LYS A C 1
ATOM 1469 O O . LYS A 1 180 ? -3.155 12.940 -5.066 1.00 93.81 180 LYS A O 1
ATOM 1474 N N . LYS A 1 181 ? -1.102 12.035 -5.293 1.00 93.88 181 LYS A N 1
ATOM 1475 C CA . LYS A 1 181 ? -1.261 11.679 -6.720 1.00 93.88 181 LYS A CA 1
ATOM 1476 C C . LYS A 1 181 ? -2.392 10.666 -6.930 1.00 93.88 181 LYS A C 1
ATOM 1478 O O . LYS A 1 181 ? -3.110 10.758 -7.924 1.00 93.88 181 LYS A O 1
ATOM 1483 N N . SER A 1 182 ? -2.600 9.758 -5.979 1.00 92.88 182 SER A N 1
ATOM 1484 C CA . SER A 1 182 ? -3.685 8.776 -6.038 1.00 92.88 182 SER A CA 1
ATOM 1485 C C . SER A 1 182 ? -5.051 9.361 -5.701 1.00 92.88 182 SER A C 1
ATOM 1487 O O . SER A 1 182 ? -6.021 8.946 -6.316 1.00 92.88 182 SER A O 1
ATOM 1489 N N . PHE A 1 183 ? -5.160 10.335 -4.786 1.00 89.12 183 PHE A N 1
ATOM 1490 C CA . PHE A 1 183 ? -6.455 10.794 -4.240 1.00 89.12 183 PHE A CA 1
ATOM 1491 C C . PHE A 1 183 ? -6.894 12.211 -4.640 1.00 89.12 183 PHE A C 1
ATOM 1493 O O . PHE A 1 183 ? -8.008 12.614 -4.313 1.00 89.12 183 PHE A O 1
ATOM 1500 N N . LYS A 1 184 ? -6.070 12.958 -5.392 1.00 75.94 184 LYS A N 1
ATOM 1501 C CA . LYS A 1 184 ? -6.279 14.350 -5.864 1.00 75.94 184 LYS A CA 1
ATOM 1502 C C . LYS A 1 184 ? -6.395 15.408 -4.754 1.00 75.94 184 LYS A C 1
ATOM 1504 O O . LYS A 1 184 ? -5.752 16.453 -4.852 1.00 75.94 184 LYS A O 1
ATOM 1509 N N . LYS A 1 185 ? -7.165 15.150 -3.694 1.00 79.12 185 LYS A N 1
ATOM 1510 C CA . LYS A 1 185 ? -7.302 15.988 -2.498 1.00 79.12 185 LYS A CA 1
ATOM 1511 C C . LYS A 1 185 ? -6.885 15.189 -1.266 1.00 79.12 185 LYS A C 1
ATOM 1513 O O . LYS A 1 185 ? -7.344 14.070 -1.066 1.00 79.12 185 LYS A O 1
ATOM 1518 N N . LEU A 1 186 ? -6.013 15.793 -0.466 1.00 84.88 186 LEU A N 1
ATOM 1519 C CA . LEU A 1 186 ? -5.482 15.220 0.763 1.00 84.88 186 LEU A CA 1
ATOM 1520 C C . LEU A 1 186 ? -5.532 16.295 1.851 1.00 84.88 186 LEU A C 1
ATOM 1522 O O . LEU A 1 186 ? -4.745 17.243 1.808 1.00 84.88 186 LEU A O 1
ATOM 1526 N N . GLY A 1 187 ? -6.485 16.167 2.772 1.00 89.19 187 GLY A N 1
ATOM 1527 C CA . GLY A 1 187 ? -6.482 16.893 4.043 1.00 89.19 187 GLY A CA 1
ATOM 1528 C C . GLY A 1 187 ? -5.825 16.048 5.133 1.00 89.19 187 GLY A C 1
ATOM 1529 O O . GLY A 1 187 ? -5.630 14.842 4.960 1.00 89.19 187 GLY A O 1
ATOM 1530 N N . ARG A 1 188 ? -5.437 16.681 6.238 1.00 93.31 188 ARG A N 1
ATOM 1531 C CA . ARG A 1 188 ? -4.820 16.010 7.386 1.00 93.31 188 ARG A CA 1
ATOM 1532 C C . ARG A 1 188 ? -5.369 16.610 8.668 1.00 93.31 188 ARG A C 1
ATOM 1534 O O . ARG A 1 188 ? -5.468 17.829 8.788 1.00 93.31 188 ARG A O 1
ATOM 1541 N N . LYS A 1 189 ? -5.673 15.737 9.620 1.00 94.38 189 LYS A N 1
ATOM 1542 C CA . LYS A 1 189 ? -6.074 16.091 10.973 1.00 94.38 189 LYS A CA 1
ATOM 1543 C C . LYS A 1 189 ? -5.057 15.524 11.957 1.00 94.38 189 LYS A C 1
ATOM 1545 O O . LYS A 1 189 ? -4.683 14.350 11.889 1.00 94.38 189 LYS A O 1
ATOM 1550 N N . SER A 1 190 ? -4.586 16.387 12.849 1.00 94.94 190 SER A N 1
ATOM 1551 C CA . SER A 1 190 ? -3.629 16.019 13.890 1.00 94.94 190 SER A CA 1
ATOM 1552 C C . SER A 1 190 ? -4.241 15.028 14.876 1.00 94.94 190 SER A C 1
ATOM 1554 O O . SER A 1 190 ? -5.417 15.137 15.226 1.00 94.94 190 SER A O 1
ATOM 1556 N N . ILE A 1 191 ? -3.416 14.102 15.358 1.00 96.69 191 ILE A N 1
ATOM 1557 C CA . ILE A 1 191 ? -3.746 13.204 16.466 1.00 96.69 191 ILE A CA 1
ATOM 1558 C C . ILE A 1 191 ? -3.030 13.710 17.717 1.00 96.69 191 ILE A C 1
ATOM 1560 O O . ILE A 1 191 ? -1.840 14.024 17.672 1.00 96.69 191 ILE A O 1
ATOM 1564 N N . ASN A 1 192 ? -3.754 13.815 18.833 1.00 94.69 192 ASN A N 1
ATOM 1565 C CA . ASN A 1 192 ? -3.193 14.295 20.096 1.00 94.69 192 ASN A CA 1
ATOM 1566 C C . ASN A 1 192 ? -1.970 13.460 20.503 1.00 94.69 192 ASN A C 1
ATOM 1568 O O . ASN A 1 192 ? -1.975 12.239 20.392 1.00 94.69 192 ASN A O 1
ATOM 1572 N N . GLY A 1 193 ? -0.909 14.124 20.966 1.00 95.62 193 GLY A N 1
ATOM 1573 C CA . GLY A 1 193 ? 0.349 13.462 21.336 1.00 95.62 193 GLY A CA 1
ATOM 1574 C C . GLY A 1 193 ? 1.288 13.138 20.165 1.00 95.62 193 GLY A C 1
ATOM 1575 O O . GLY A 1 193 ? 2.404 12.674 20.406 1.00 95.62 193 GLY A O 1
ATOM 1576 N N . PHE A 1 194 ? 0.893 13.434 18.921 1.00 97.38 194 PHE A N 1
ATOM 1577 C CA . PHE A 1 194 ? 1.717 13.244 17.728 1.00 97.38 194 PHE A CA 1
ATOM 1578 C C . PHE A 1 194 ? 1.810 14.524 16.899 1.00 97.38 194 PHE A C 1
ATOM 1580 O O . PHE A 1 194 ? 0.848 15.273 16.735 1.00 97.38 194 PHE A O 1
ATOM 1587 N N . SER A 1 195 ? 2.979 14.761 16.308 1.00 96.81 195 SER A N 1
ATOM 1588 C CA . SER A 1 195 ? 3.067 15.676 15.170 1.00 96.81 195 SER A CA 1
ATOM 1589 C C . SER A 1 195 ? 2.391 15.054 13.945 1.00 96.81 195 SER A C 1
ATOM 1591 O O . SER A 1 195 ? 2.420 13.837 13.762 1.00 96.81 195 SER A O 1
ATOM 1593 N N . GLU A 1 196 ? 1.886 15.885 13.032 1.00 95.31 196 GLU A N 1
ATOM 1594 C CA . GLU A 1 196 ? 1.280 15.425 11.771 1.00 95.31 196 GLU A CA 1
ATOM 1595 C C . GLU A 1 196 ? 2.223 14.515 10.949 1.00 95.31 196 GLU A C 1
ATOM 1597 O O . GLU A 1 196 ? 1.793 13.627 10.212 1.00 95.31 196 GLU A O 1
ATOM 1602 N N . ARG A 1 197 ? 3.545 14.699 11.080 1.00 95.94 197 ARG A N 1
ATOM 1603 C CA . ARG A 1 197 ? 4.562 13.858 10.424 1.00 95.94 197 ARG A CA 1
ATOM 1604 C C . ARG A 1 197 ? 4.697 12.466 11.041 1.00 95.94 197 ARG A C 1
ATOM 1606 O O . ARG A 1 197 ? 5.123 11.554 10.343 1.00 95.94 197 ARG A O 1
ATOM 1613 N N . GLN A 1 198 ? 4.358 12.310 12.316 1.00 97.12 198 GLN A N 1
ATOM 1614 C CA . GLN A 1 198 ? 4.408 11.031 13.022 1.00 97.12 198 GLN A CA 1
ATOM 1615 C C . GLN A 1 198 ? 3.145 10.213 12.769 1.00 97.12 198 GLN A C 1
ATOM 1617 O O . GLN A 1 198 ? 3.239 9.062 12.356 1.00 97.12 198 GLN A O 1
ATOM 1622 N N . LEU A 1 199 ? 1.984 10.830 12.981 1.00 98.31 199 LEU A N 1
ATOM 1623 C CA . LEU A 1 199 ? 0.681 10.199 12.832 1.00 98.31 199 LEU A CA 1
ATOM 1624 C C . LEU A 1 199 ? -0.362 11.268 12.498 1.00 98.31 199 LEU A C 1
ATOM 1626 O O . LEU A 1 199 ? -0.419 12.313 13.147 1.00 98.31 199 LEU A O 1
ATOM 1630 N N . CYS A 1 200 ? -1.191 11.007 11.495 1.00 97.69 200 CYS A N 1
ATOM 1631 C CA . CYS A 1 200 ? -2.353 11.836 11.199 1.00 97.69 200 CYS A CA 1
ATOM 1632 C C . CYS A 1 200 ? -3.522 10.995 10.681 1.00 97.69 200 CYS A C 1
ATOM 1634 O O . CYS A 1 200 ? -3.322 9.954 10.050 1.00 97.69 200 CYS A O 1
ATOM 1636 N N . GLU A 1 201 ? -4.738 11.482 10.925 1.00 96.81 201 GLU A N 1
ATOM 1637 C CA . GLU A 1 201 ? -5.922 11.055 10.182 1.00 96.81 201 GLU A CA 1
ATOM 1638 C C . GLU A 1 201 ? -5.902 11.804 8.839 1.00 96.81 201 GLU A C 1
ATOM 1640 O O . GLU A 1 201 ? -5.740 13.027 8.785 1.00 96.81 201 GLU A O 1
ATOM 1645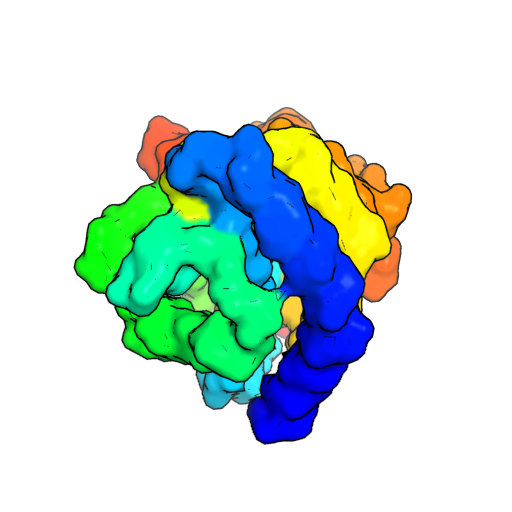 N N . MET A 1 202 ? -5.978 11.063 7.738 1.00 94.94 202 MET A N 1
ATOM 1646 C CA . MET A 1 202 ? -5.998 11.602 6.387 1.00 94.94 202 MET A CA 1
ATOM 1647 C C . MET A 1 202 ? -7.435 11.777 5.916 1.00 94.94 202 MET A C 1
ATOM 1649 O O . MET A 1 202 ? -8.238 10.847 5.932 1.00 94.94 202 MET A O 1
ATOM 1653 N N . GLU A 1 203 ? -7.736 12.965 5.413 1.00 91.12 203 GLU A N 1
ATOM 1654 C CA . GLU A 1 203 ? -9.025 13.271 4.808 1.00 91.12 203 GLU A CA 1
ATOM 1655 C C . GLU A 1 203 ? -8.934 13.003 3.305 1.00 91.12 203 GLU A C 1
ATOM 1657 O O . GLU A 1 203 ? -8.483 13.845 2.515 1.00 91.12 203 GLU A O 1
ATOM 1662 N N . LEU A 1 204 ? -9.342 11.794 2.922 1.00 89.38 204 LEU A N 1
ATOM 1663 C CA . LEU A 1 204 ? -9.472 11.366 1.535 1.00 89.38 204 LEU A CA 1
ATOM 1664 C C . LEU A 1 204 ? -10.939 11.530 1.117 1.00 89.38 204 LEU A C 1
ATOM 1666 O O . LEU A 1 204 ? -11.847 11.063 1.798 1.00 89.38 204 LEU A O 1
ATOM 1670 N N . SER A 1 205 ? -11.194 12.248 0.021 1.00 76.19 205 SER A N 1
ATOM 1671 C C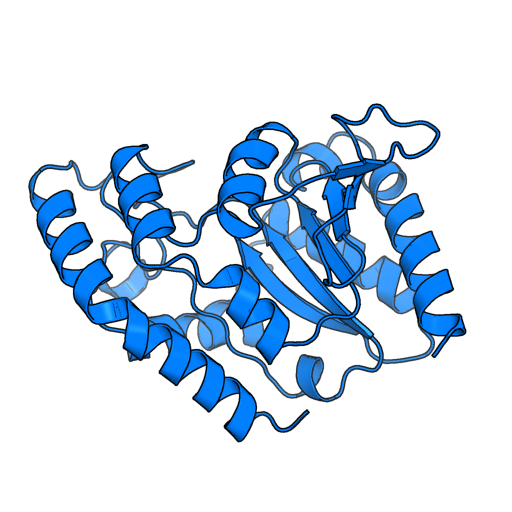A . SER A 1 205 ? -12.564 12.637 -0.354 1.00 76.19 205 SER A CA 1
ATOM 1672 C C . SER A 1 205 ? -13.458 11.420 -0.624 1.00 76.19 205 SER A C 1
ATOM 1674 O O . SER A 1 205 ? -13.166 10.654 -1.536 1.00 76.19 205 SER A O 1
ATOM 1676 N N . ASN A 1 206 ? -14.568 11.303 0.116 1.00 67.81 206 ASN A 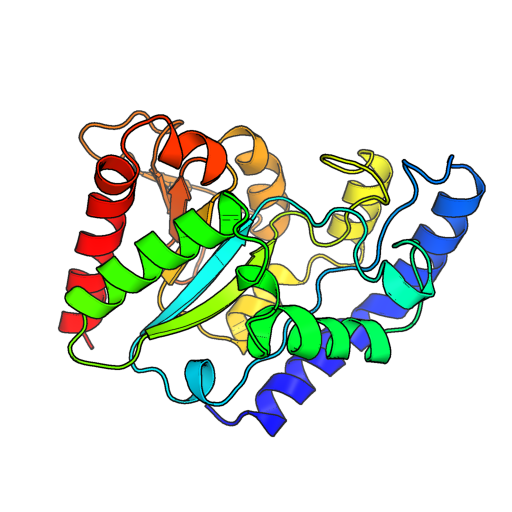N 1
ATOM 1677 C CA . ASN A 1 206 ? -15.596 10.257 -0.021 1.00 67.81 206 ASN A CA 1
ATOM 1678 C C . ASN A 1 206 ? -15.084 8.813 0.132 1.00 67.81 206 ASN A C 1
ATOM 1680 O O . ASN A 1 206 ? -15.656 7.897 -0.457 1.00 67.81 206 ASN A O 1
ATOM 1684 N N . LEU A 1 207 ? -14.015 8.606 0.902 1.00 85.56 207 LEU A N 1
ATOM 1685 C CA . LEU A 1 207 ? -13.476 7.279 1.194 1.00 85.56 207 LEU A CA 1
ATOM 1686 C C . LEU A 1 207 ? -13.585 6.959 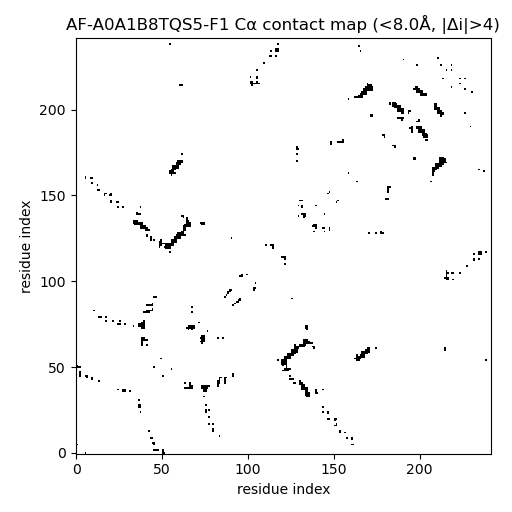2.684 1.00 85.56 207 LEU A C 1
ATOM 1688 O O . LEU A 1 207 ? -13.895 7.825 3.502 1.00 85.56 207 LEU A O 1
ATOM 1692 N N . ALA A 1 208 ? -13.326 5.696 3.013 1.00 91.94 208 ALA A N 1
ATOM 1693 C CA . ALA A 1 208 ? -13.223 5.240 4.388 1.00 91.94 208 ALA A CA 1
ATOM 1694 C C . ALA A 1 208 ? -12.209 6.079 5.190 1.00 91.94 208 ALA A C 1
ATOM 1696 O O . ALA A 1 208 ? -11.255 6.610 4.603 1.00 91.94 208 ALA A O 1
ATOM 1697 N N . PRO A 1 209 ? -12.387 6.182 6.521 1.00 94.88 209 PRO A N 1
ATOM 1698 C CA . PRO A 1 209 ? -11.397 6.782 7.404 1.00 94.88 209 PRO A CA 1
ATOM 1699 C C . PRO A 1 209 ? -9.992 6.266 7.092 1.00 94.88 209 PRO A C 1
ATOM 1701 O O . PRO A 1 209 ? -9.797 5.078 6.826 1.00 94.88 209 PRO A O 1
ATOM 1704 N N . ALA A 1 210 ? -9.014 7.166 7.101 1.00 97.06 210 ALA A N 1
ATOM 1705 C CA . ALA A 1 210 ? -7.655 6.847 6.703 1.00 97.06 210 ALA A CA 1
ATOM 1706 C C . ALA A 1 210 ? -6.650 7.368 7.725 1.00 97.06 210 ALA A C 1
ATOM 1708 O O . ALA A 1 210 ? -6.786 8.486 8.208 1.00 97.06 210 ALA A O 1
ATOM 1709 N N . PHE A 1 211 ? -5.609 6.594 8.015 1.00 98.25 211 PHE A N 1
ATOM 1710 C CA . PHE A 1 211 ? -4.496 7.020 8.867 1.00 98.25 211 PHE A CA 1
ATOM 1711 C C . PHE A 1 211 ? -3.183 6.903 8.119 1.00 98.25 211 PHE A C 1
ATOM 1713 O O . PHE A 1 211 ? -2.999 5.975 7.335 1.00 98.25 211 PHE A O 1
ATOM 1720 N N . ARG A 1 212 ? -2.240 7.803 8.397 1.00 97.81 212 ARG A N 1
ATOM 1721 C CA . ARG A 1 212 ? -0.852 7.663 7.953 1.00 97.81 212 ARG A CA 1
ATOM 1722 C C . ARG A 1 212 ? 0.082 7.695 9.143 1.00 97.81 212 ARG A C 1
ATOM 1724 O O . ARG A 1 212 ? 0.114 8.670 9.888 1.00 97.81 212 ARG A O 1
ATOM 1731 N N . THR A 1 213 ? 0.902 6.659 9.252 1.00 98.44 213 THR A N 1
ATOM 1732 C CA . THR A 1 213 ? 1.966 6.530 10.252 1.00 98.44 213 THR A CA 1
ATOM 1733 C C . THR A 1 213 ? 3.278 6.126 9.576 1.00 98.44 213 THR A C 1
ATOM 1735 O O . THR A 1 213 ? 3.365 6.045 8.345 1.00 98.44 213 THR A O 1
ATOM 1738 N N . TYR A 1 214 ? 4.339 5.931 10.351 1.00 98.25 214 TYR A N 1
ATOM 1739 C CA . TYR A 1 214 ? 5.617 5.472 9.820 1.00 98.25 214 TYR A CA 1
ATOM 1740 C C . TYR A 1 214 ? 5.568 4.032 9.303 1.00 98.25 214 TYR A C 1
ATOM 1742 O O . TYR A 1 214 ? 4.710 3.232 9.665 1.00 98.25 214 TYR A O 1
ATOM 1750 N N . HIS A 1 215 ? 6.545 3.692 8.462 1.00 96.56 215 HIS A N 1
ATOM 1751 C CA . HIS A 1 215 ? 6.763 2.315 8.038 1.00 96.56 215 HIS A CA 1
ATOM 1752 C C . HIS A 1 215 ? 7.075 1.416 9.250 1.00 96.56 215 HIS A C 1
ATOM 1754 O O . HIS A 1 215 ? 7.798 1.862 10.150 1.00 96.56 215 HIS A O 1
ATOM 1760 N N . PRO A 1 216 ? 6.638 0.142 9.289 1.00 95.56 216 PRO A N 1
ATOM 1761 C CA . PRO A 1 216 ? 6.707 -0.657 10.508 1.00 95.56 216 PRO A CA 1
ATOM 1762 C C . PRO A 1 216 ? 8.138 -0.940 10.984 1.00 95.56 216 PRO A C 1
ATOM 1764 O O . PRO A 1 216 ? 8.378 -1.015 12.180 1.00 95.56 216 PRO A O 1
ATOM 1767 N N . ASN A 1 217 ? 9.130 -0.962 10.082 1.00 92.81 217 ASN A N 1
ATOM 1768 C CA . ASN A 1 217 ? 10.552 -1.009 10.472 1.00 92.81 217 ASN A CA 1
ATOM 1769 C C . ASN A 1 217 ? 10.979 0.159 11.387 1.00 92.81 217 ASN A C 1
ATOM 1771 O O . ASN A 1 217 ? 11.854 -0.016 12.231 1.00 92.81 217 ASN A O 1
ATOM 1775 N N . TYR A 1 218 ? 10.395 1.349 11.218 1.00 95.38 218 TYR A N 1
ATOM 1776 C CA . TYR A 1 218 ? 10.623 2.462 12.139 1.00 95.38 218 TYR A CA 1
ATOM 1777 C C . TYR A 1 218 ? 9.831 2.262 13.435 1.00 95.38 218 TYR A C 1
ATOM 1779 O O . TYR A 1 218 ? 10.393 2.441 14.512 1.00 95.38 218 TYR A O 1
ATOM 1787 N N . LEU A 1 219 ? 8.560 1.858 13.333 1.00 95.38 219 LEU A N 1
ATOM 1788 C CA . LEU A 1 219 ? 7.676 1.658 14.487 1.00 95.38 219 LEU A CA 1
ATOM 1789 C C . LEU A 1 219 ? 8.225 0.620 15.472 1.00 95.38 219 LEU A C 1
ATOM 1791 O O . LEU A 1 219 ? 8.262 0.878 16.669 1.00 95.38 219 LEU A O 1
ATOM 1795 N N . TRP A 1 220 ? 8.745 -0.507 14.978 1.00 90.81 220 TRP A N 1
ATOM 1796 C CA . TRP A 1 220 ? 9.363 -1.547 15.810 1.00 90.81 220 TRP A CA 1
ATOM 1797 C C . TRP A 1 220 ? 10.515 -1.041 16.675 1.00 90.81 220 TRP A C 1
ATOM 1799 O O . TRP A 1 220 ? 10.745 -1.552 17.765 1.00 90.81 220 TRP A O 1
ATOM 1809 N N . ARG A 1 221 ? 11.235 -0.023 16.201 1.00 91.19 221 ARG A N 1
ATOM 1810 C CA . ARG A 1 221 ? 12.353 0.589 16.929 1.00 91.19 221 ARG A CA 1
ATOM 1811 C C . ARG A 1 221 ? 11.904 1.707 17.874 1.00 91.19 221 ARG A C 1
ATOM 1813 O O . ARG A 1 221 ? 12.740 2.246 18.587 1.00 91.19 221 ARG A O 1
ATOM 1820 N N . ASN A 1 222 ? 10.627 2.092 17.836 1.00 92.56 222 ASN A N 1
ATOM 1821 C CA . ASN A 1 222 ? 10.099 3.293 18.481 1.00 92.56 222 ASN A CA 1
ATOM 1822 C C . ASN A 1 222 ? 8.702 3.049 19.078 1.00 92.56 222 ASN A C 1
ATOM 1824 O O . ASN A 1 222 ? 7.794 3.823 18.802 1.00 92.56 222 ASN A O 1
ATOM 1828 N N . ASP A 1 223 ? 8.534 1.994 19.879 1.00 94.75 223 ASP A N 1
ATOM 1829 C CA . ASP A 1 223 ? 7.268 1.665 20.558 1.00 94.75 223 ASP A CA 1
ATOM 1830 C C . ASP A 1 223 ? 6.058 1.634 19.606 1.00 94.75 223 ASP A C 1
ATOM 1832 O O . ASP A 1 223 ? 5.233 2.547 19.544 1.00 94.75 223 ASP A O 1
ATOM 1836 N N . ILE A 1 224 ? 5.965 0.557 18.825 1.00 96.75 224 ILE A N 1
ATOM 1837 C CA . ILE A 1 224 ? 4.912 0.375 17.823 1.00 96.75 224 ILE A CA 1
ATOM 1838 C C . ILE A 1 224 ? 3.500 0.554 18.400 1.00 96.75 224 ILE A C 1
ATOM 1840 O O . ILE A 1 224 ? 2.664 1.170 17.742 1.00 96.75 224 ILE A O 1
ATOM 1844 N N . ASN A 1 225 ? 3.245 0.087 19.627 1.00 97.25 225 ASN A N 1
ATOM 1845 C CA . ASN A 1 225 ? 1.913 0.123 20.235 1.00 97.25 225 ASN A CA 1
ATOM 1846 C C . ASN A 1 225 ? 1.424 1.558 20.420 1.00 97.25 225 ASN A C 1
ATOM 1848 O O . ASN A 1 225 ? 0.287 1.849 20.062 1.00 97.25 225 ASN A O 1
ATOM 1852 N N . LYS A 1 226 ? 2.306 2.468 20.851 1.00 97.31 226 LYS A N 1
ATOM 1853 C CA . LYS A 1 226 ? 1.992 3.895 20.965 1.00 97.31 226 LYS A CA 1
ATOM 1854 C C . LYS A 1 226 ? 1.419 4.466 19.663 1.00 97.31 226 LYS A C 1
ATOM 1856 O O . LYS A 1 226 ? 0.467 5.234 19.692 1.00 97.31 226 LYS A O 1
ATOM 1861 N N . PHE A 1 227 ? 1.990 4.115 18.510 1.00 97.75 227 PHE A N 1
ATOM 1862 C CA . PHE A 1 227 ? 1.520 4.620 17.213 1.00 97.75 227 PHE A CA 1
ATOM 1863 C C . PHE A 1 227 ? 0.250 3.927 16.713 1.00 97.75 227 PHE A C 1
ATOM 1865 O O . PHE A 1 227 ? -0.474 4.514 15.907 1.00 97.75 227 PHE A O 1
ATOM 1872 N N . LEU A 1 228 ? 0.012 2.682 17.130 1.00 97.94 228 LEU A N 1
ATOM 1873 C CA . LEU A 1 228 ? -1.160 1.911 16.726 1.00 97.94 228 LEU A CA 1
ATOM 1874 C C . LEU A 1 228 ? -2.390 2.255 17.567 1.00 97.94 228 LEU A C 1
ATOM 1876 O O . LEU A 1 228 ? -3.481 2.293 17.011 1.00 97.94 228 LEU A O 1
ATOM 1880 N N . GLU A 1 229 ? -2.226 2.560 18.854 1.00 97.62 229 GLU A N 1
ATOM 1881 C CA . GLU A 1 229 ? -3.320 2.806 19.804 1.00 97.62 229 GLU A CA 1
ATOM 1882 C C . GLU A 1 229 ? -4.393 3.784 19.277 1.00 97.62 229 GLU A C 1
ATOM 1884 O O . GLU A 1 229 ? -5.552 3.376 19.220 1.00 97.62 229 GLU A O 1
ATOM 1889 N N . PRO A 1 230 ? -4.074 4.977 18.726 1.00 97.62 230 PRO A N 1
ATOM 1890 C CA . PRO A 1 230 ? -5.114 5.869 18.196 1.00 97.62 230 PRO A CA 1
ATOM 1891 C C . PRO A 1 230 ? -5.875 5.300 16.984 1.00 97.62 230 PRO A C 1
ATOM 1893 O O . PRO A 1 230 ? -7.021 5.665 16.721 1.00 97.62 230 PRO A O 1
ATOM 1896 N N . ILE A 1 231 ? -5.234 4.419 16.209 1.00 97.94 231 ILE A N 1
ATOM 1897 C CA . ILE A 1 231 ? -5.856 3.731 15.070 1.00 97.94 231 ILE A CA 1
ATOM 1898 C C . ILE A 1 231 ? -6.792 2.633 15.593 1.00 97.94 231 ILE A C 1
ATOM 1900 O O . ILE A 1 231 ? -7.907 2.489 15.098 1.00 97.94 231 ILE A O 1
ATOM 1904 N N . ILE A 1 232 ? -6.361 1.898 16.619 1.00 97.75 232 ILE A N 1
ATOM 1905 C CA . ILE A 1 232 ? -7.145 0.856 17.290 1.00 97.75 232 ILE A CA 1
ATOM 1906 C C . ILE A 1 232 ? -8.388 1.454 17.979 1.00 97.75 232 ILE A C 1
ATOM 1908 O O . ILE A 1 232 ? -9.495 0.946 17.801 1.00 97.75 232 ILE A O 1
ATOM 1912 N N . GLU A 1 233 ? -8.263 2.601 18.652 1.00 96.25 233 GLU A N 1
ATOM 1913 C CA . GLU A 1 233 ? -9.407 3.340 19.212 1.00 96.25 233 GLU A CA 1
ATOM 1914 C C . GLU A 1 233 ? -10.432 3.731 18.135 1.00 96.25 233 GLU A C 1
ATOM 1916 O O . GLU A 1 233 ? -11.653 3.660 18.343 1.00 96.25 233 GLU A O 1
ATOM 1921 N N . LYS A 1 234 ? -9.951 4.120 16.945 1.00 96.00 234 LYS A N 1
ATOM 1922 C CA . LYS A 1 234 ? -10.831 4.407 15.812 1.00 96.00 234 LYS A CA 1
ATOM 1923 C C . LYS A 1 234 ? -11.540 3.147 15.324 1.00 96.00 234 LYS A C 1
ATOM 1925 O O . LYS A 1 234 ? -12.733 3.232 15.040 1.00 96.00 234 LYS A O 1
ATOM 1930 N N . ILE A 1 235 ? -10.849 2.009 15.244 1.00 96.00 235 ILE A N 1
ATOM 1931 C CA . ILE A 1 235 ? -11.453 0.721 14.870 1.00 96.00 235 ILE A CA 1
ATOM 1932 C C . ILE A 1 235 ? -12.609 0.388 15.813 1.00 96.00 235 ILE A C 1
ATOM 1934 O O . ILE A 1 235 ? -13.727 0.180 15.345 1.00 96.00 235 ILE A O 1
ATOM 1938 N N . LYS A 1 236 ? -12.375 0.459 17.128 1.00 93.50 236 LYS A N 1
ATOM 1939 C CA . LYS A 1 236 ? -13.407 0.253 18.152 1.00 93.50 236 LYS A CA 1
ATOM 1940 C C . LYS A 1 236 ? -14.618 1.163 17.940 1.00 93.50 236 LYS A C 1
ATOM 1942 O O . LYS A 1 236 ? -15.763 0.723 17.999 1.00 93.50 236 LYS A O 1
ATOM 1947 N N . THR A 1 237 ? -14.368 2.442 17.661 1.00 93.56 237 THR A N 1
ATOM 1948 C CA . THR A 1 237 ? -15.436 3.420 17.410 1.00 93.56 237 THR A CA 1
ATOM 1949 C C . THR A 1 237 ? -16.224 3.091 16.144 1.00 93.56 237 THR A C 1
ATOM 1951 O O . THR A 1 237 ? -17.443 3.207 16.142 1.00 93.56 237 THR A O 1
ATOM 1954 N N . LEU A 1 238 ? -15.554 2.712 15.056 1.00 91.69 238 LEU A N 1
ATOM 1955 C CA . LEU A 1 238 ? -16.222 2.392 13.795 1.00 91.69 238 LEU A CA 1
ATOM 1956 C C . LEU A 1 238 ? -17.042 1.108 13.906 1.00 91.69 238 LEU A C 1
ATOM 1958 O O . LEU A 1 238 ? -18.180 1.100 13.455 1.00 91.69 238 LEU A O 1
ATOM 1962 N N . HIS A 1 239 ? -16.500 0.072 14.546 1.00 88.44 239 HIS A N 1
ATOM 1963 C CA . HIS A 1 239 ? -17.181 -1.209 14.712 1.00 88.44 239 HIS A CA 1
ATOM 1964 C C . HIS A 1 239 ? -18.460 -1.089 15.555 1.00 88.44 239 HIS A C 1
ATOM 1966 O O . HIS A 1 239 ? -19.493 -1.606 15.156 1.00 88.44 239 HIS A O 1
ATOM 1972 N N . ASN A 1 240 ? -18.432 -0.324 16.652 1.00 85.00 240 ASN A N 1
ATOM 1973 C CA . ASN A 1 240 ? -19.606 -0.130 17.516 1.00 85.00 240 ASN A CA 1
ATOM 1974 C C . ASN A 1 240 ? -20.737 0.713 16.888 1.00 85.00 240 ASN A C 1
ATOM 1976 O O . ASN A 1 240 ? -21.805 0.832 17.484 1.00 85.00 240 ASN A O 1
ATOM 1980 N N . ASN A 1 241 ? -20.495 1.356 15.741 1.00 72.06 241 ASN A N 1
ATOM 1981 C CA . ASN A 1 241 ? -21.476 2.193 15.039 1.00 72.06 241 ASN A CA 1
ATOM 1982 C C . ASN A 1 241 ? -22.119 1.489 13.825 1.00 72.06 241 ASN A C 1
ATOM 1984 O O . ASN A 1 241 ? -22.869 2.136 13.089 1.00 72.06 241 ASN A O 1
ATOM 1988 N N . VAL A 1 242 ? -21.803 0.208 13.600 1.00 59.94 242 VAL A N 1
ATOM 1989 C CA . VAL A 1 242 ? -22.372 -0.659 12.551 1.00 59.94 242 VAL A CA 1
ATOM 1990 C C . VAL A 1 242 ? -23.345 -1.643 13.186 1.00 59.94 242 VAL A C 1
ATOM 1992 O O . VAL A 1 242 ? -24.414 -1.859 12.572 1.00 59.94 242 VAL A O 1
#

Foldseek 3Di:
DDQVVLLVLLLVLCVVLLPLLLVQLVVVQVPDDQQQRKFAFQGWGFDPLLVVWLAEEEEAEAEDALQPCPPPLRHYPSDRVVNNCSNCVCPVVVVVPVPPDLQVVLVVVLLVLLVVLAPIGYHYIYYYLQRMAGNHDDRHDPSSSVSCLVRPLCVVVNCVSSVGQEYEYQYFPVCVVSNCSNQVDWDWDDDPPDDSRAKTFIDRPPGHTYMYHHHSNVLVVPPVCVRSVVVSVVSNVSSVVD

pLDDT: mean 94.87, std 5.1, range [59.94, 98.75]

Solvent-accessible surface area (backbone atoms only — not comparable to full-atom values): 12954 Å² total; per-residue (Å²): 96,65,52,70,64,49,44,48,52,46,51,52,56,46,58,75,31,40,64,69,40,31,59,53,50,59,54,58,34,74,81,40,60,67,54,60,14,45,15,37,55,72,39,74,67,72,53,67,58,40,33,70,28,78,43,28,36,36,37,24,38,49,56,48,58,28,36,64,38,91,86,55,62,0,41,58,74,75,60,63,66,70,44,39,49,46,31,43,64,33,58,75,67,46,49,60,58,74,78,67,42,52,53,45,53,41,50,50,54,51,50,54,56,44,47,73,61,41,99,60,44,71,8,74,45,80,48,43,65,38,43,52,12,6,27,32,85,62,86,43,53,67,71,58,50,49,50,38,61,74,46,56,65,48,64,59,60,52,44,70,72,66,60,40,63,33,36,39,32,36,43,26,59,88,40,51,68,51,47,32,72,60,55,79,47,71,48,77,42,74,38,90,100,41,55,62,67,52,28,22,41,39,45,47,80,97,56,49,57,29,38,39,29,49,30,29,63,56,27,71,78,59,60,41,62,73,72,41,48,70,56,42,55,48,49,43,56,56,61,77,74,110